Protein AF-A0A7Y0HGQ5-F1 (afdb_monomer)

Sequence (225 aa):
MRPLLIGLIGLVAAACQTTETRIGAGPVPKNATMERCISNYMQQNGFALALAVDGSSCGWVYCPDNACRTGASMQRAIMICEKNSSADCAVYAYRKEVVWKTDETGPVTKDAPWYASARSFKDLPIRVYDDNKTIQNRKPALLSYRRLLDENQNYYGVFAVGGADTWGYGVAKENGNKPQTKLQAAKNALASCEEKSKTNCRLWIDHRTVISNGVSLDELVSSLE

pLDDT: mean 75.22, std 18.81, range [31.33, 97.12]

Structure (mmCIF, N/CA/C/O backbone):
data_AF-A0A7Y0HGQ5-F1
#
_entry.id   AF-A0A7Y0HGQ5-F1
#
loop_
_atom_site.group_PDB
_atom_site.id
_atom_site.type_symbol
_atom_site.label_atom_id
_atom_site.label_alt_id
_atom_site.label_comp_id
_atom_site.label_asym_id
_atom_site.label_entity_id
_atom_site.label_seq_id
_atom_site.pdbx_PDB_ins_code
_atom_site.Cartn_x
_atom_site.Cartn_y
_atom_site.Cartn_z
_atom_site.occupancy
_atom_site.B_iso_or_equiv
_atom_site.auth_seq_id
_atom_site.auth_comp_id
_atom_site.auth_asym_id
_atom_site.auth_atom_id
_atom_site.pdbx_PDB_model_num
ATOM 1 N N . MET A 1 1 ? 11.984 -60.192 -51.341 1.00 43.22 1 MET A N 1
ATOM 2 C CA . MET A 1 1 ? 12.492 -58.837 -51.030 1.00 43.22 1 MET A CA 1
ATOM 3 C C . MET A 1 1 ? 11.290 -57.933 -50.750 1.00 43.22 1 MET A C 1
ATOM 5 O O . MET A 1 1 ? 10.388 -57.902 -51.572 1.00 43.22 1 MET A O 1
ATOM 9 N N . ARG A 1 2 ? 11.229 -57.309 -49.562 1.00 53.56 2 ARG A N 1
ATOM 10 C CA . ARG A 1 2 ? 10.287 -56.223 -49.177 1.00 53.56 2 ARG A CA 1
ATOM 11 C C . ARG A 1 2 ? 10.845 -54.874 -49.690 1.00 53.56 2 ARG A C 1
ATOM 13 O O . ARG A 1 2 ? 12.066 -54.811 -49.833 1.00 53.56 2 ARG A O 1
ATOM 20 N N . PRO A 1 3 ? 10.025 -53.840 -49.983 1.00 52.31 3 PRO A N 1
ATOM 21 C CA . PRO A 1 3 ? 9.492 -52.917 -48.949 1.00 52.31 3 PRO A CA 1
ATOM 22 C C . PRO A 1 3 ? 8.002 -52.542 -49.183 1.00 52.31 3 PRO A C 1
ATOM 24 O O . PRO A 1 3 ? 7.558 -52.455 -50.317 1.00 52.31 3 PRO A O 1
ATOM 27 N N . LEU A 1 4 ? 7.090 -52.515 -48.199 1.00 51.94 4 LEU A N 1
ATOM 28 C CA . LEU A 1 4 ? 6.892 -51.553 -47.095 1.00 51.94 4 LEU A CA 1
ATOM 29 C C . LEU A 1 4 ? 6.776 -50.086 -47.562 1.00 51.94 4 LEU A C 1
ATOM 31 O O . LEU A 1 4 ? 7.766 -49.366 -47.618 1.00 51.94 4 LEU A O 1
ATOM 35 N N . LEU A 1 5 ? 5.544 -49.656 -47.867 1.00 55.47 5 LEU A N 1
ATOM 36 C CA . LEU A 1 5 ? 5.166 -48.263 -48.128 1.00 55.47 5 LEU A CA 1
ATOM 37 C C . LEU A 1 5 ? 4.343 -47.754 -46.935 1.00 55.47 5 LEU A C 1
ATOM 39 O O . LEU A 1 5 ? 3.152 -48.020 -46.803 1.00 55.47 5 LEU A O 1
ATOM 43 N N . ILE A 1 6 ? 5.050 -47.083 -46.027 1.00 66.44 6 ILE A N 1
ATOM 44 C CA . ILE A 1 6 ? 4.525 -46.248 -44.944 1.00 66.44 6 ILE A CA 1
ATOM 45 C C . ILE A 1 6 ? 4.443 -44.829 -45.516 1.00 66.44 6 ILE A C 1
ATOM 47 O O . ILE A 1 6 ? 5.426 -44.362 -46.088 1.00 66.44 6 ILE A O 1
ATOM 51 N N . GLY A 1 7 ? 3.312 -44.134 -45.376 1.00 54.59 7 GLY A N 1
ATOM 52 C CA . GLY A 1 7 ? 3.147 -42.807 -45.977 1.00 54.59 7 GLY A CA 1
ATOM 53 C C . GLY A 1 7 ? 2.138 -41.904 -45.274 1.00 54.59 7 GLY A C 1
ATOM 54 O O . GLY A 1 7 ? 1.041 -41.719 -45.774 1.00 54.59 7 GLY A O 1
ATOM 55 N N . LEU A 1 8 ? 2.568 -41.349 -44.136 1.00 52.41 8 LEU A N 1
ATOM 56 C CA . LEU A 1 8 ? 2.153 -40.088 -43.502 1.00 52.41 8 LEU A CA 1
ATOM 57 C C . LEU A 1 8 ? 0.650 -39.806 -43.289 1.00 52.41 8 LEU A C 1
ATOM 59 O O . LEU A 1 8 ? -0.005 -39.115 -44.065 1.00 52.41 8 LEU A O 1
ATOM 63 N N . ILE A 1 9 ? 0.172 -40.160 -42.094 1.00 57.91 9 ILE A N 1
ATOM 64 C CA . ILE A 1 9 ? -0.882 -39.404 -41.408 1.00 57.91 9 ILE A CA 1
ATOM 65 C C . ILE A 1 9 ? -0.216 -38.146 -40.832 1.00 57.91 9 ILE A C 1
ATOM 67 O O . ILE A 1 9 ? 0.477 -38.205 -39.817 1.00 57.91 9 ILE A O 1
ATOM 71 N N . GLY A 1 10 ? -0.374 -37.014 -41.516 1.00 55.41 10 GLY A N 1
ATOM 72 C CA . GLY A 1 10 ? 0.055 -35.706 -41.026 1.00 55.41 10 GLY A CA 1
ATOM 73 C C . GLY A 1 10 ? -0.875 -35.219 -39.918 1.00 55.41 10 GLY A C 1
ATOM 74 O O . GLY A 1 10 ? -1.916 -34.629 -40.196 1.00 55.41 10 GLY A O 1
ATOM 75 N N . LEU A 1 11 ? -0.507 -35.471 -38.659 1.00 55.84 11 LEU A N 1
ATOM 76 C CA . LEU A 1 11 ? -1.128 -34.826 -37.503 1.00 55.84 11 LEU A CA 1
ATOM 77 C C . LEU A 1 11 ? -0.788 -33.329 -37.539 1.00 55.84 11 LEU A C 1
ATOM 79 O O . LEU A 1 11 ? 0.318 -32.920 -37.189 1.00 55.84 11 LEU A O 1
ATOM 83 N N . VAL A 1 12 ? -1.746 -32.500 -37.947 1.00 55.47 12 VAL A N 1
ATOM 84 C CA . VAL A 1 12 ? -1.664 -31.050 -37.757 1.00 55.47 12 VAL A CA 1
ATOM 85 C C . VAL A 1 12 ? -1.996 -30.770 -36.292 1.00 55.47 12 VAL A C 1
ATOM 87 O O . VAL A 1 12 ? -3.148 -30.552 -35.925 1.00 55.47 12 VAL A O 1
ATOM 90 N N . ALA A 1 13 ? -0.984 -30.827 -35.428 1.00 51.28 13 ALA A N 1
ATOM 91 C CA . ALA A 1 13 ? -1.081 -30.310 -34.070 1.00 51.28 13 ALA A CA 1
ATOM 92 C C . ALA A 1 13 ? -1.096 -28.774 -34.138 1.00 51.28 13 ALA A C 1
ATOM 94 O O . ALA A 1 13 ? -0.065 -28.118 -34.000 1.00 51.28 13 ALA A O 1
ATOM 95 N N . ALA A 1 14 ? -2.270 -28.191 -34.392 1.00 54.09 14 ALA A N 1
ATOM 96 C CA . ALA A 1 14 ? -2.500 -26.779 -34.125 1.00 54.09 14 ALA A CA 1
ATOM 97 C C . ALA A 1 14 ? -2.384 -26.582 -32.607 1.00 54.09 14 ALA A C 1
ATOM 99 O O . ALA A 1 14 ? -3.290 -26.918 -31.847 1.00 54.09 14 ALA A O 1
ATOM 100 N N . ALA A 1 15 ? -1.216 -26.125 -32.161 1.00 47.34 15 ALA A N 1
ATOM 101 C CA . ALA A 1 15 ? -0.944 -25.862 -30.761 1.00 47.34 15 ALA A CA 1
ATOM 102 C C . ALA A 1 15 ? -1.935 -24.812 -30.237 1.00 47.34 15 ALA A C 1
ATOM 104 O O . ALA A 1 15 ? -1.885 -23.645 -30.628 1.00 47.34 15 ALA A O 1
ATOM 105 N N . CYS A 1 16 ? -2.820 -25.225 -29.329 1.00 50.25 16 CYS A N 1
ATOM 106 C CA . CYS A 1 16 ? -3.516 -24.324 -28.418 1.00 50.25 16 CYS A CA 1
ATOM 107 C C . CYS A 1 16 ? -2.460 -23.593 -27.576 1.00 50.25 16 CYS A C 1
ATOM 109 O O . CYS A 1 16 ? -2.079 -24.063 -26.507 1.00 50.25 16 CYS A O 1
ATOM 111 N N . GLN A 1 17 ? -1.956 -22.453 -28.052 1.00 47.19 17 GLN A N 1
ATOM 112 C CA . GLN A 1 17 ? -1.233 -21.525 -27.190 1.00 47.19 17 GLN A CA 1
ATOM 113 C C . GLN A 1 17 ? -2.273 -20.817 -26.323 1.00 47.19 17 GLN A C 1
ATOM 115 O O . GLN A 1 17 ? -2.910 -19.849 -26.737 1.00 47.19 17 GLN A O 1
ATOM 120 N N . THR A 1 18 ? -2.512 -21.363 -25.134 1.00 52.94 18 THR A N 1
ATOM 121 C CA . THR A 1 18 ? -3.322 -20.707 -24.109 1.00 52.94 18 THR A CA 1
ATOM 122 C C . THR A 1 18 ? -2.653 -19.388 -23.723 1.00 52.94 18 THR A C 1
ATOM 124 O O . THR A 1 18 ? -1.432 -19.288 -23.676 1.00 52.94 18 THR A O 1
ATOM 127 N N . THR A 1 19 ? -3.439 -18.347 -23.447 1.00 52.72 19 THR A N 1
ATOM 128 C CA . THR A 1 19 ? -2.958 -16.982 -23.139 1.00 52.72 19 THR A CA 1
ATOM 129 C C . THR A 1 19 ? -1.993 -16.929 -21.938 1.00 52.72 19 THR A C 1
ATOM 131 O O . THR A 1 19 ? -1.255 -15.961 -21.775 1.00 52.72 19 THR A O 1
ATOM 134 N N . GLU A 1 20 ? -1.939 -17.997 -21.135 1.00 53.28 20 GLU A N 1
ATOM 135 C CA . GLU A 1 20 ? -0.957 -18.225 -20.066 1.00 53.28 20 GLU A CA 1
ATOM 136 C C . GLU A 1 20 ? 0.505 -18.268 -20.555 1.00 53.28 20 GLU A C 1
ATOM 138 O O . GLU A 1 20 ? 1.435 -18.079 -19.764 1.00 53.28 20 GLU A O 1
ATOM 143 N N . THR A 1 21 ? 0.740 -18.480 -21.855 1.00 55.31 21 THR A N 1
ATOM 144 C CA . THR A 1 21 ? 2.086 -18.482 -22.452 1.00 55.31 21 THR A CA 1
ATOM 145 C C . THR A 1 21 ? 2.666 -17.085 -22.655 1.00 55.31 21 THR A C 1
ATOM 147 O O . THR A 1 21 ? 3.872 -16.965 -22.841 1.00 55.31 21 THR A O 1
ATOM 150 N N . ARG A 1 22 ? 1.846 -16.026 -22.583 1.00 70.75 22 ARG A N 1
ATOM 151 C CA . ARG A 1 22 ? 2.269 -14.632 -22.819 1.00 70.75 22 ARG A CA 1
ATOM 152 C C . ARG A 1 22 ? 2.351 -13.791 -21.551 1.00 70.75 22 ARG A C 1
ATOM 154 O O . ARG A 1 22 ? 2.257 -12.565 -21.589 1.00 70.75 22 ARG A O 1
ATOM 161 N N . ILE A 1 23 ? 2.520 -14.453 -20.418 1.00 80.25 23 ILE A N 1
ATOM 162 C CA . ILE A 1 23 ? 2.952 -13.805 -19.188 1.00 80.25 23 ILE A CA 1
ATOM 163 C C . ILE A 1 23 ? 4.422 -13.407 -19.356 1.00 80.25 23 ILE A C 1
ATOM 165 O O . ILE A 1 23 ? 5.236 -14.245 -19.744 1.00 80.25 23 ILE A O 1
ATOM 169 N N . GLY A 1 24 ? 4.740 -12.135 -19.097 1.00 73.06 24 GLY A N 1
ATOM 170 C CA . GLY A 1 24 ? 6.094 -11.601 -19.254 1.00 73.06 24 GLY A CA 1
ATOM 171 C C . GLY A 1 24 ? 7.106 -12.339 -18.397 1.00 73.06 24 GLY A C 1
ATOM 172 O O . GLY A 1 24 ? 6.731 -13.022 -17.444 1.00 73.06 24 GLY A O 1
ATOM 173 N N . ALA A 1 25 ? 8.385 -12.196 -18.730 1.00 70.25 25 ALA A N 1
ATOM 174 C CA . ALA A 1 25 ? 9.472 -12.710 -17.915 1.00 70.25 25 ALA A CA 1
ATOM 175 C C . ALA A 1 25 ? 10.433 -11.583 -17.524 1.00 70.25 25 ALA A C 1
ATOM 177 O O . ALA A 1 25 ? 10.673 -10.661 -18.305 1.00 70.25 25 ALA A O 1
ATOM 178 N N . GLY A 1 26 ? 10.973 -11.668 -16.310 1.00 62.72 26 GLY A N 1
ATOM 179 C CA . GLY A 1 26 ? 11.994 -10.750 -15.815 1.00 62.72 26 GLY A CA 1
ATOM 180 C C . GLY A 1 26 ? 11.489 -9.355 -15.410 1.00 62.72 26 GLY A C 1
ATOM 181 O O . GLY A 1 26 ? 10.294 -9.060 -15.457 1.00 62.72 26 GLY A O 1
ATOM 182 N N . PRO A 1 27 ? 12.400 -8.490 -14.931 1.00 62.69 27 PRO A N 1
ATOM 183 C CA . PRO A 1 27 ? 12.062 -7.151 -14.459 1.00 62.69 27 PRO A CA 1
ATOM 184 C C . PRO A 1 27 ? 11.590 -6.241 -15.600 1.00 62.69 27 PRO A C 1
ATOM 186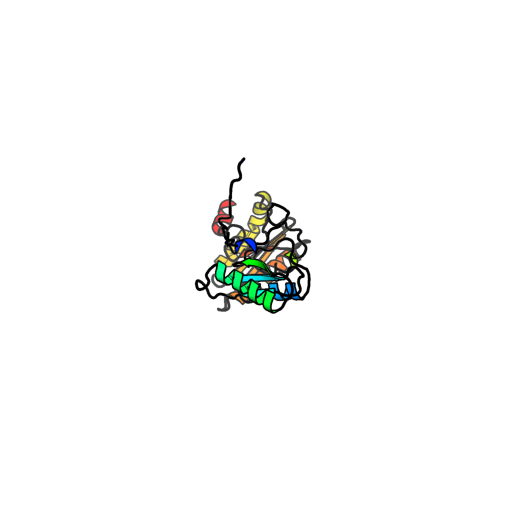 O O . PRO A 1 27 ? 12.099 -6.304 -16.716 1.00 62.69 27 PRO A O 1
ATOM 189 N N . VAL A 1 28 ? 10.657 -5.335 -15.296 1.00 69.00 28 VAL A N 1
ATOM 190 C CA . VAL A 1 28 ? 10.191 -4.322 -16.253 1.00 69.00 28 VAL A CA 1
ATOM 191 C C . VAL A 1 28 ? 11.347 -3.393 -16.650 1.00 69.00 28 VAL A C 1
ATOM 193 O O . VAL A 1 28 ? 12.027 -2.873 -15.755 1.00 69.00 28 VAL A O 1
ATOM 196 N N . PRO A 1 29 ? 11.551 -3.117 -17.954 1.00 73.12 29 PRO A N 1
ATOM 197 C CA . PRO A 1 29 ? 12.530 -2.137 -18.406 1.00 73.12 29 PRO A CA 1
ATOM 198 C C . PRO A 1 29 ? 12.330 -0.771 -17.740 1.00 73.12 29 PRO A C 1
ATOM 200 O O . PRO A 1 29 ? 11.232 -0.213 -17.714 1.00 73.12 29 PRO A O 1
ATOM 203 N N . LYS A 1 30 ? 13.410 -0.202 -17.203 1.00 71.81 30 LYS A N 1
ATOM 204 C CA . LYS A 1 30 ? 13.386 1.106 -16.543 1.00 71.81 30 LYS A CA 1
ATOM 205 C C . LYS A 1 30 ? 13.575 2.232 -17.545 1.00 71.81 30 LYS A C 1
ATOM 207 O O . LYS A 1 30 ? 14.698 2.649 -17.811 1.00 71.81 30 LYS A O 1
ATOM 212 N N . ASN A 1 31 ? 12.476 2.736 -18.086 1.00 80.38 31 ASN A N 1
ATOM 213 C CA . ASN A 1 31 ? 12.494 3.929 -18.921 1.00 80.38 31 ASN A CA 1
ATOM 214 C C . ASN A 1 31 ? 11.216 4.760 -18.735 1.00 80.38 31 ASN A C 1
ATOM 216 O O . ASN A 1 31 ? 10.201 4.273 -18.234 1.00 80.38 31 ASN A O 1
ATOM 220 N N . ALA A 1 32 ? 11.270 6.022 -19.168 1.00 76.62 32 ALA A N 1
ATOM 221 C CA . ALA A 1 32 ? 10.173 6.975 -19.005 1.00 76.62 32 ALA A CA 1
ATOM 222 C C . ALA A 1 32 ? 8.861 6.505 -19.664 1.00 76.62 32 ALA A C 1
ATOM 224 O O . ALA A 1 32 ? 7.770 6.817 -19.179 1.00 76.62 32 ALA A O 1
ATOM 225 N N . THR A 1 33 ? 8.947 5.732 -20.752 1.00 82.94 33 THR A N 1
ATOM 226 C CA . THR A 1 33 ? 7.773 5.153 -21.414 1.00 82.94 33 THR A CA 1
ATOM 227 C C . THR A 1 33 ? 7.080 4.156 -20.492 1.00 82.94 33 THR A C 1
ATOM 229 O O . THR A 1 33 ? 5.880 4.297 -20.253 1.00 82.94 33 THR A O 1
ATOM 232 N N . MET A 1 34 ? 7.825 3.207 -19.918 1.00 83.56 34 MET A N 1
ATOM 233 C CA . MET A 1 34 ? 7.283 2.189 -19.013 1.00 83.56 34 MET A CA 1
ATOM 234 C C . MET A 1 34 ? 6.712 2.802 -17.733 1.00 83.56 34 MET A C 1
ATOM 236 O O . MET A 1 34 ? 5.619 2.429 -17.307 1.00 83.56 34 MET A O 1
ATOM 240 N N . GLU A 1 35 ? 7.387 3.795 -17.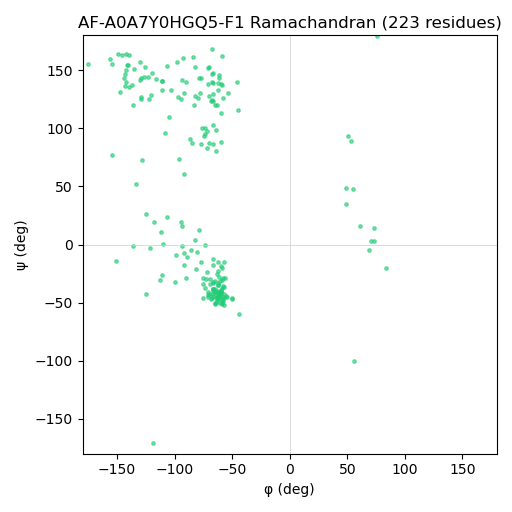153 1.00 78.19 35 GLU A N 1
ATOM 241 C CA . GLU A 1 35 ? 6.900 4.485 -15.952 1.00 78.19 35 GLU A CA 1
ATOM 242 C C . GLU A 1 35 ? 5.573 5.205 -16.202 1.00 78.19 35 GLU A C 1
ATOM 244 O O . GLU A 1 35 ? 4.619 5.053 -15.434 1.00 78.19 35 GLU A O 1
ATOM 249 N N . ARG A 1 36 ? 5.469 5.933 -17.320 1.00 81.81 36 ARG A N 1
ATOM 250 C CA . ARG A 1 36 ? 4.223 6.592 -17.727 1.00 81.81 36 ARG A CA 1
ATOM 251 C C . ARG A 1 36 ? 3.102 5.580 -17.963 1.00 81.81 36 ARG A C 1
ATOM 253 O O . ARG A 1 36 ? 1.964 5.823 -17.571 1.00 81.81 36 ARG A O 1
ATOM 260 N N . CYS A 1 37 ? 3.414 4.445 -18.578 1.00 84.19 37 CYS A N 1
ATOM 261 C CA . CYS A 1 37 ? 2.459 3.373 -18.839 1.00 84.19 37 CYS A CA 1
ATOM 262 C C . CYS A 1 37 ? 1.895 2.751 -17.564 1.00 84.19 37 CYS A C 1
ATOM 264 O O . CYS A 1 37 ? 0.677 2.635 -17.424 1.00 84.19 37 CYS A O 1
ATOM 266 N N . ILE A 1 38 ? 2.772 2.399 -16.623 1.00 81.56 38 ILE A N 1
ATOM 267 C CA . ILE A 1 38 ? 2.381 1.860 -15.317 1.00 81.56 38 ILE A CA 1
ATOM 268 C C . ILE A 1 38 ? 1.554 2.896 -14.555 1.00 81.56 38 ILE A C 1
ATOM 270 O O . ILE A 1 38 ? 0.495 2.563 -14.027 1.00 81.56 38 ILE A O 1
ATOM 274 N N . SER A 1 39 ? 1.984 4.159 -14.551 1.00 77.56 39 SER A N 1
ATOM 275 C CA . SER A 1 39 ? 1.250 5.248 -13.901 1.00 77.56 39 SER A CA 1
ATOM 276 C C . SER A 1 39 ? -0.169 5.391 -14.462 1.00 77.56 39 SER A C 1
ATOM 278 O O . SER A 1 39 ? -1.135 5.372 -13.700 1.00 77.56 39 SER A O 1
ATOM 280 N N . ASN A 1 40 ? -0.322 5.425 -15.790 1.00 82.00 40 ASN A N 1
ATOM 281 C CA . ASN A 1 40 ? -1.630 5.521 -16.444 1.00 82.00 40 ASN A CA 1
ATOM 282 C C . ASN A 1 40 ? -2.526 4.316 -16.138 1.00 82.00 40 ASN A C 1
ATOM 284 O O . ASN A 1 40 ? -3.697 4.496 -15.806 1.00 82.00 40 ASN A O 1
ATOM 288 N N . TYR A 1 41 ? -1.974 3.102 -16.204 1.00 84.00 41 TYR A N 1
ATOM 289 C CA . TYR A 1 41 ? -2.678 1.876 -15.829 1.00 84.00 41 TYR A CA 1
ATOM 290 C C . TYR A 1 41 ? -3.218 1.951 -14.393 1.00 84.00 41 TYR A C 1
ATOM 292 O O . TYR A 1 41 ? -4.381 1.626 -14.155 1.00 84.00 41 TYR A O 1
ATOM 300 N N . MET A 1 42 ? -2.418 2.438 -13.441 1.00 77.62 42 MET A N 1
ATOM 301 C CA . MET A 1 42 ? -2.828 2.550 -12.038 1.00 77.62 42 MET A CA 1
ATOM 302 C C . MET A 1 42 ? -3.872 3.652 -11.821 1.00 77.62 42 MET A C 1
ATOM 304 O O . MET A 1 42 ? -4.877 3.422 -11.147 1.00 77.62 42 MET A O 1
ATOM 308 N N . GLN A 1 43 ? -3.664 4.834 -12.409 1.00 77.88 43 GLN A N 1
ATOM 309 C CA . GLN A 1 43 ? -4.562 5.985 -12.258 1.00 77.88 43 GLN A CA 1
ATOM 310 C C . GLN A 1 43 ? -5.941 5.732 -12.867 1.00 77.88 43 GLN A C 1
ATOM 312 O O . GLN A 1 43 ? -6.952 6.140 -12.301 1.00 77.88 43 GLN A O 1
ATOM 317 N N . GLN A 1 44 ? -5.990 5.038 -14.004 1.00 80.25 44 GLN A N 1
ATOM 318 C CA . GLN A 1 44 ? -7.229 4.800 -14.743 1.00 80.25 44 GLN A CA 1
ATOM 319 C C . GLN A 1 44 ? -7.901 3.479 -14.368 1.00 80.25 44 GLN A C 1
ATOM 321 O O . GLN A 1 44 ? -8.786 3.026 -15.083 1.00 80.25 44 GLN A O 1
ATOM 326 N N . ASN A 1 45 ? -7.513 2.860 -13.245 1.00 76.19 45 ASN A N 1
ATOM 327 C CA . ASN A 1 45 ? -8.095 1.602 -12.775 1.00 76.19 45 ASN A CA 1
ATOM 328 C C . ASN A 1 45 ? -8.027 0.491 -13.848 1.00 76.19 45 ASN A C 1
ATOM 330 O O . ASN A 1 45 ? -9.015 -0.177 -14.155 1.00 76.19 45 ASN A O 1
ATOM 334 N N . GLY A 1 46 ? -6.852 0.335 -14.458 1.00 80.50 46 GLY A N 1
ATOM 335 C CA . GLY A 1 46 ? -6.604 -0.637 -15.510 1.00 80.50 46 GLY A CA 1
ATOM 336 C C . GLY A 1 46 ? -6.803 -2.081 -15.044 1.00 80.50 46 GLY A C 1
ATOM 337 O O . GLY A 1 46 ? -6.524 -2.453 -13.905 1.00 80.50 46 GLY A O 1
ATOM 338 N N . PHE A 1 47 ? -7.294 -2.907 -15.962 1.00 85.81 47 PHE A N 1
ATOM 339 C CA . PHE A 1 47 ? -7.623 -4.311 -15.744 1.00 85.81 47 PHE A CA 1
ATOM 340 C C . PHE A 1 47 ? -6.537 -5.263 -16.255 1.00 85.81 47 PHE A C 1
ATOM 342 O O . PHE A 1 47 ? -6.340 -6.324 -15.676 1.00 85.81 47 PHE A O 1
ATOM 349 N N . ALA A 1 48 ? -5.826 -4.908 -17.323 1.00 89.62 48 ALA A N 1
ATOM 350 C CA . ALA A 1 48 ? -4.666 -5.652 -17.811 1.00 89.62 48 ALA A CA 1
ATOM 351 C C . ALA A 1 48 ? -3.620 -4.681 -18.366 1.00 89.62 48 ALA A C 1
ATOM 353 O O . ALA A 1 48 ? -3.992 -3.680 -18.981 1.00 89.62 48 ALA A O 1
ATOM 354 N N . LEU A 1 49 ? -2.342 -4.994 -18.161 1.00 91.75 49 LEU A N 1
ATOM 355 C CA . LEU A 1 49 ? -1.181 -4.248 -18.640 1.00 91.75 49 LEU A CA 1
ATOM 356 C C . LEU A 1 49 ? -0.225 -5.208 -19.348 1.00 91.75 49 LEU A C 1
ATOM 358 O O . LEU A 1 49 ? 0.233 -6.186 -18.752 1.00 91.75 49 LEU A O 1
ATOM 362 N N . ALA A 1 50 ? 0.107 -4.883 -20.590 1.00 93.56 50 ALA A N 1
ATOM 363 C CA . ALA A 1 50 ? 1.149 -5.527 -21.363 1.00 93.56 50 ALA A CA 1
ATOM 364 C C . ALA A 1 50 ? 2.263 -4.532 -21.686 1.00 93.56 50 ALA A C 1
ATOM 366 O O . ALA A 1 50 ? 1.995 -3.358 -21.953 1.00 93.56 50 ALA A O 1
ATOM 367 N N . LEU A 1 51 ? 3.500 -5.010 -21.663 1.00 92.38 51 LEU A N 1
ATOM 368 C CA . LEU A 1 51 ? 4.702 -4.227 -21.933 1.00 92.38 51 LEU A CA 1
ATOM 369 C C . LEU A 1 51 ? 5.511 -4.924 -23.024 1.00 92.38 51 LEU A C 1
ATOM 371 O O . LEU A 1 51 ? 5.547 -6.157 -23.068 1.00 92.38 51 LEU A O 1
ATOM 375 N N . ALA A 1 52 ? 6.146 -4.135 -23.886 1.00 92.88 52 ALA A N 1
ATOM 376 C CA . ALA A 1 52 ? 7.094 -4.646 -24.864 1.00 92.88 52 ALA A CA 1
ATOM 377 C C . ALA A 1 52 ? 8.369 -5.089 -24.138 1.00 92.88 52 ALA A C 1
ATOM 379 O O . ALA A 1 52 ? 8.836 -4.394 -23.230 1.00 92.88 52 ALA A O 1
ATOM 380 N N . VAL A 1 53 ? 8.940 -6.227 -24.532 1.00 86.06 53 VAL A N 1
ATOM 381 C CA . VAL A 1 53 ? 10.133 -6.800 -23.875 1.00 86.06 53 VAL A CA 1
ATOM 382 C C . VAL A 1 53 ? 11.358 -5.881 -23.938 1.00 86.06 53 VAL A C 1
ATOM 384 O O . VAL A 1 53 ? 12.196 -5.897 -23.042 1.00 86.06 53 VAL A O 1
ATOM 387 N N . ASP A 1 54 ? 11.437 -5.036 -24.964 1.00 85.56 54 ASP A N 1
ATOM 388 C CA . ASP A 1 54 ? 12.483 -4.025 -25.149 1.00 85.56 54 ASP A CA 1
ATOM 389 C C . ASP A 1 54 ? 12.184 -2.695 -24.425 1.00 85.56 54 ASP A C 1
ATOM 391 O O . ASP A 1 54 ? 13.000 -1.773 -24.423 1.00 85.56 54 ASP A O 1
ATOM 395 N N . GLY A 1 55 ? 11.005 -2.569 -23.807 1.00 86.44 55 GLY A N 1
ATOM 396 C CA . GLY A 1 55 ? 10.549 -1.360 -23.130 1.00 86.44 55 GLY A CA 1
ATOM 397 C C . GLY A 1 55 ? 10.143 -0.217 -24.064 1.00 86.44 55 GLY A C 1
ATOM 398 O O . GLY A 1 55 ? 10.010 0.914 -23.593 1.00 86.44 55 GLY A O 1
ATOM 399 N N . SER A 1 56 ? 9.944 -0.467 -25.359 1.00 91.44 56 SER A N 1
ATOM 400 C CA . SER A 1 56 ? 9.581 0.562 -26.347 1.00 91.44 56 SER A CA 1
ATOM 401 C C . SER A 1 56 ? 8.121 1.015 -26.260 1.00 91.44 56 SER A C 1
ATOM 403 O O . SER A 1 56 ? 7.807 2.162 -26.578 1.00 91.44 56 SER A O 1
ATOM 405 N N . SER A 1 57 ? 7.223 0.135 -25.811 1.00 94.62 57 SER A N 1
ATOM 406 C CA . SER A 1 57 ? 5.773 0.342 -25.841 1.00 94.62 57 SER A CA 1
ATOM 407 C C . SER A 1 57 ? 5.064 -0.358 -24.685 1.00 94.62 57 SER A C 1
ATOM 409 O O . SER A 1 57 ? 5.598 -1.255 -24.032 1.00 94.62 57 SER A O 1
ATOM 411 N N . CYS A 1 58 ? 3.820 0.043 -24.456 1.00 94.19 58 CYS A N 1
ATOM 412 C CA . CYS A 1 58 ? 2.897 -0.635 -23.569 1.00 94.19 58 CYS A CA 1
ATOM 413 C C . CYS A 1 58 ? 1.482 -0.604 -24.140 1.00 94.19 58 CYS A C 1
ATOM 415 O O . CYS A 1 58 ? 1.128 0.227 -24.980 1.00 94.19 58 CYS A O 1
ATOM 417 N N . GLY A 1 59 ? 0.636 -1.463 -23.597 1.00 93.81 59 GLY A N 1
ATOM 418 C CA . GLY A 1 59 ? -0.794 -1.440 -23.824 1.00 93.81 59 GLY A CA 1
ATOM 419 C C . GLY A 1 59 ? -1.515 -1.796 -22.544 1.00 93.81 59 GLY A C 1
ATOM 420 O O . GLY A 1 59 ? -1.090 -2.674 -21.800 1.00 93.81 59 GLY A O 1
ATOM 421 N N . TRP A 1 60 ? -2.613 -1.111 -22.265 1.00 93.06 60 TRP A N 1
ATOM 422 C CA . TRP A 1 60 ? -3.433 -1.429 -21.110 1.00 93.06 60 TRP A CA 1
ATOM 423 C C . TRP A 1 60 ? -4.907 -1.299 -21.457 1.00 93.06 60 TRP A C 1
ATOM 425 O O . TRP A 1 60 ? -5.293 -0.602 -22.398 1.00 93.06 60 TRP A O 1
ATOM 435 N N . VAL A 1 61 ? -5.733 -2.030 -20.721 1.00 90.88 61 VAL A N 1
ATOM 436 C CA . VAL A 1 61 ? -7.177 -2.072 -20.939 1.00 90.88 61 VAL A CA 1
ATOM 437 C C . VAL A 1 61 ? -7.863 -1.654 -19.659 1.00 90.88 61 VAL A C 1
ATOM 439 O O . VAL A 1 61 ? -7.627 -2.250 -18.611 1.00 90.88 61 VAL A O 1
ATOM 442 N N . TYR A 1 62 ? -8.722 -0.646 -19.749 1.00 87.31 62 TYR A N 1
ATOM 443 C CA . TYR A 1 62 ? -9.674 -0.325 -18.697 1.00 87.31 62 TYR A CA 1
ATOM 444 C C . TYR A 1 62 ? -10.840 -1.310 -18.726 1.00 87.31 62 TYR A C 1
ATOM 446 O O . TYR A 1 62 ? -11.308 -1.681 -19.805 1.00 87.31 62 TYR A O 1
ATOM 454 N N . CYS A 1 63 ? -11.344 -1.681 -17.552 1.00 77.31 63 CYS A N 1
ATOM 455 C CA . CYS A 1 63 ? -12.633 -2.337 -17.465 1.00 77.31 63 CYS A CA 1
ATOM 456 C C . CYS A 1 63 ? -13.476 -1.762 -16.328 1.00 77.31 63 CYS A C 1
ATOM 458 O O . CYS A 1 63 ? -13.051 -1.865 -15.176 1.00 77.31 63 CYS A O 1
ATOM 460 N N . PRO A 1 64 ? -14.664 -1.208 -16.613 1.00 68.31 64 PRO A N 1
ATOM 461 C CA . PRO A 1 64 ? -15.659 -0.992 -15.576 1.00 68.31 64 PRO A CA 1
ATOM 462 C C . PRO A 1 64 ? -16.169 -2.359 -15.085 1.00 68.31 64 PRO A C 1
ATOM 464 O O . PRO A 1 64 ? -16.296 -3.301 -15.873 1.00 68.31 64 PRO A O 1
ATOM 467 N N . ASP A 1 65 ? -16.377 -2.480 -13.774 1.00 58.22 65 ASP A N 1
ATOM 468 C CA . ASP A 1 65 ? -16.508 -3.751 -13.052 1.00 58.22 65 ASP A CA 1
ATOM 469 C C . ASP A 1 65 ? -17.433 -4.791 -13.726 1.00 58.22 65 ASP A C 1
ATOM 471 O O . ASP A 1 65 ? -18.506 -4.484 -14.241 1.00 58.22 65 ASP A O 1
ATOM 475 N N . ASN A 1 66 ? -16.998 -6.058 -13.688 1.00 57.25 66 ASN A N 1
ATOM 476 C CA . ASN A 1 66 ? -17.685 -7.276 -14.157 1.00 57.25 66 ASN A CA 1
ATOM 477 C C . ASN A 1 66 ? -17.884 -7.458 -15.676 1.00 57.25 66 ASN A C 1
ATOM 479 O O . ASN A 1 66 ? -18.306 -8.536 -16.094 1.00 57.25 66 ASN A O 1
ATOM 483 N N . ALA A 1 67 ? -17.530 -6.484 -1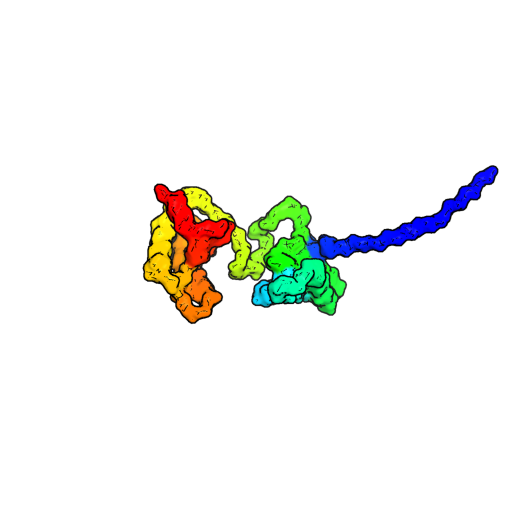6.521 1.00 61.16 67 ALA A N 1
ATOM 484 C CA . ALA A 1 67 ? -17.721 -6.602 -17.974 1.00 61.16 67 ALA A CA 1
ATOM 485 C C . ALA A 1 67 ? -16.622 -7.411 -18.699 1.00 61.16 67 ALA A C 1
ATOM 487 O O . ALA A 1 67 ? -16.837 -7.911 -19.806 1.00 61.16 67 ALA A O 1
ATOM 488 N N . CYS A 1 68 ? -15.435 -7.555 -18.101 1.00 69.38 68 CYS A N 1
ATOM 489 C CA . CYS A 1 68 ? -14.278 -8.128 -18.788 1.00 69.38 68 CYS A CA 1
ATOM 490 C C . CYS A 1 68 ? -14.049 -9.608 -18.506 1.00 69.38 68 CYS A C 1
ATOM 492 O O . CYS A 1 68 ? -13.856 -10.030 -17.365 1.00 69.38 68 CYS A O 1
ATOM 494 N N . ARG A 1 69 ? -13.942 -10.385 -19.588 1.00 73.38 69 ARG A N 1
ATOM 495 C CA . ARG A 1 69 ? -13.459 -11.769 -19.550 1.00 73.38 69 ARG A CA 1
ATOM 496 C C . ARG A 1 69 ? -11.933 -11.784 -19.429 1.00 73.38 69 ARG A C 1
ATOM 498 O O . ARG A 1 69 ? -11.249 -11.131 -20.215 1.00 73.38 69 ARG A O 1
ATOM 505 N N . THR A 1 70 ? -11.412 -12.562 -18.479 1.00 67.56 70 THR A N 1
ATOM 506 C CA . THR A 1 70 ? -9.988 -12.650 -18.101 1.00 67.56 70 THR A CA 1
ATOM 507 C C . THR A 1 70 ? -9.032 -12.714 -19.294 1.00 67.56 70 THR A C 1
ATOM 509 O O . THR A 1 70 ? -8.225 -11.802 -19.469 1.00 67.56 70 THR A O 1
ATOM 512 N N . GLY A 1 71 ? -9.162 -13.727 -20.157 1.00 75.56 71 GLY A N 1
ATOM 513 C CA . GLY A 1 71 ? -8.252 -13.906 -21.296 1.00 75.56 71 GLY A CA 1
ATOM 514 C C . GLY A 1 71 ? -8.395 -12.836 -22.384 1.00 75.56 71 GLY A C 1
ATOM 515 O O . GLY A 1 71 ? -7.404 -12.415 -22.976 1.00 75.56 71 GLY A O 1
ATOM 516 N N . ALA A 1 72 ? -9.611 -12.328 -22.611 1.00 81.38 72 ALA A N 1
ATOM 517 C CA . ALA A 1 72 ? -9.867 -11.335 -23.654 1.00 81.38 72 ALA A CA 1
ATOM 518 C C . ALA A 1 72 ? -9.186 -9.991 -23.353 1.00 81.38 72 ALA A C 1
ATOM 520 O O . ALA A 1 72 ? -8.650 -9.350 -24.258 1.00 81.38 72 ALA A O 1
ATOM 521 N N . SER A 1 73 ? -9.167 -9.569 -22.087 1.00 86.25 73 SER A N 1
ATOM 522 C CA . SER A 1 73 ? -8.530 -8.306 -21.702 1.00 86.25 73 SER A CA 1
ATOM 523 C C . SER A 1 73 ? -7.008 -8.374 -21.723 1.00 86.25 73 SER A C 1
ATOM 525 O O . SER A 1 73 ? -6.377 -7.408 -22.145 1.00 86.25 73 SER A O 1
ATOM 527 N N . MET A 1 74 ? -6.423 -9.505 -21.320 1.00 86.12 74 MET A N 1
ATOM 528 C CA . MET A 1 74 ? -4.982 -9.748 -21.441 1.00 86.12 74 MET A CA 1
ATOM 529 C C . MET A 1 74 ? -4.537 -9.696 -22.906 1.00 86.12 74 MET A C 1
ATOM 531 O O . MET A 1 74 ? -3.643 -8.925 -23.252 1.00 86.12 74 MET A O 1
ATOM 535 N N . GLN A 1 75 ? -5.230 -10.430 -23.784 1.00 87.31 75 GLN A N 1
ATOM 536 C CA . GLN A 1 75 ? -4.943 -10.420 -25.219 1.00 87.31 75 GLN A CA 1
ATOM 537 C C . GLN A 1 75 ? -5.101 -9.020 -25.819 1.00 87.31 75 GLN A C 1
ATOM 539 O O . GLN A 1 75 ? -4.303 -8.594 -26.650 1.00 87.31 75 GLN A O 1
ATOM 544 N N . ARG A 1 76 ? -6.114 -8.265 -25.385 1.00 89.25 76 ARG A N 1
ATOM 545 C CA . ARG A 1 76 ? -6.322 -6.894 -25.853 1.00 89.25 76 ARG A CA 1
ATOM 546 C C . ARG A 1 76 ? -5.218 -5.942 -25.396 1.00 89.25 76 ARG A C 1
ATOM 548 O O . ARG A 1 76 ? -4.812 -5.102 -26.192 1.00 89.25 76 ARG A O 1
ATOM 555 N N . ALA A 1 77 ? -4.712 -6.078 -24.172 1.00 92.12 77 ALA A N 1
ATOM 556 C CA . ALA A 1 77 ? -3.566 -5.295 -23.711 1.00 92.12 77 ALA A CA 1
ATOM 557 C C . ALA A 1 77 ? -2.318 -5.579 -24.565 1.00 92.12 77 ALA A C 1
ATOM 559 O O . ALA A 1 77 ? -1.658 -4.635 -24.997 1.00 92.12 77 ALA A O 1
ATOM 560 N N . ILE A 1 78 ? -2.057 -6.854 -24.883 1.00 93.25 78 ILE A N 1
ATOM 561 C CA . ILE A 1 78 ? -0.970 -7.276 -25.784 1.00 93.25 78 ILE A CA 1
ATOM 562 C C . ILE A 1 78 ? -1.131 -6.638 -27.167 1.00 93.25 78 ILE A C 1
ATOM 564 O O . ILE A 1 78 ? -0.215 -5.967 -27.624 1.00 93.25 78 ILE A O 1
ATOM 568 N N . MET A 1 79 ? -2.308 -6.748 -27.792 1.00 92.62 79 MET A N 1
ATOM 569 C CA . MET A 1 79 ? -2.546 -6.162 -29.120 1.00 92.62 79 MET A CA 1
ATOM 570 C C . MET A 1 79 ? -2.336 -4.642 -29.145 1.00 92.62 79 MET A C 1
ATOM 572 O O . MET A 1 79 ? -1.841 -4.099 -30.129 1.00 92.62 79 MET A O 1
ATOM 576 N N . ILE A 1 80 ? -2.713 -3.930 -28.076 1.00 93.94 80 ILE A N 1
ATOM 577 C CA . ILE A 1 80 ? -2.475 -2.481 -27.968 1.00 93.94 80 ILE A CA 1
ATOM 578 C C . ILE A 1 80 ? -0.974 -2.186 -27.882 1.00 93.94 80 ILE A C 1
ATOM 580 O O . ILE A 1 80 ? -0.507 -1.225 -28.491 1.00 93.94 80 ILE A O 1
ATOM 584 N N . CYS A 1 81 ? -0.235 -3.002 -27.136 1.00 94.56 81 CYS A N 1
ATOM 585 C CA . CYS A 1 81 ? 1.208 -2.873 -27.005 1.00 94.56 81 CYS A CA 1
ATOM 586 C C . CYS A 1 81 ? 1.922 -3.120 -28.346 1.00 94.56 81 CYS A C 1
ATOM 588 O O . CYS A 1 81 ? 2.680 -2.254 -28.793 1.00 94.56 81 CYS A O 1
ATOM 590 N N . GLU A 1 82 ? 1.608 -4.238 -29.013 1.00 94.19 82 GLU A N 1
ATOM 591 C CA . GLU A 1 82 ? 2.190 -4.659 -30.299 1.00 94.19 82 GLU A CA 1
ATOM 592 C C . GLU A 1 82 ? 1.830 -3.687 -31.429 1.00 94.19 82 GLU A C 1
ATOM 594 O O . GLU A 1 82 ? 2.631 -3.447 -32.321 1.00 94.19 82 GLU A O 1
ATOM 599 N N . LYS A 1 83 ? 0.661 -3.035 -31.383 1.00 94.06 83 LYS A N 1
ATOM 600 C CA . LYS A 1 83 ? 0.296 -2.015 -32.383 1.00 94.06 83 LYS A CA 1
ATOM 601 C C . LYS A 1 83 ? 1.301 -0.855 -32.450 1.00 94.06 83 LYS A C 1
ATOM 603 O O . LYS A 1 83 ? 1.428 -0.225 -33.496 1.00 94.06 83 LYS A O 1
ATOM 608 N N . ASN A 1 84 ? 1.975 -0.557 -31.341 1.00 88.31 84 ASN A N 1
ATOM 609 C CA . ASN A 1 84 ? 2.898 0.572 -31.222 1.00 88.31 84 ASN A CA 1
ATOM 610 C C . ASN A 1 84 ? 4.365 0.128 -31.068 1.00 88.31 84 ASN A C 1
ATOM 612 O O . ASN A 1 84 ? 5.209 0.954 -30.730 1.00 88.31 84 ASN A O 1
ATOM 616 N N . SER A 1 85 ? 4.673 -1.156 -31.279 1.00 87.81 85 SER A N 1
ATOM 617 C CA . SER A 1 85 ? 6.028 -1.703 -31.166 1.00 87.81 85 SER A CA 1
ATOM 618 C C . SER A 1 85 ? 6.303 -2.742 -32.243 1.00 87.81 85 SER A C 1
ATOM 620 O O . SER A 1 85 ? 5.399 -3.389 -32.753 1.00 87.81 85 SER A O 1
ATOM 622 N N . SER A 1 86 ? 7.574 -2.915 -32.586 1.00 87.94 86 SER A N 1
ATOM 623 C CA . SER A 1 86 ? 8.031 -4.046 -33.399 1.00 87.94 86 SER A CA 1
ATOM 624 C C . SER A 1 86 ? 8.512 -5.224 -32.543 1.00 87.94 86 SER A C 1
ATOM 626 O O . SER A 1 86 ? 8.927 -6.237 -33.097 1.00 87.94 86 SER A O 1
ATOM 628 N N . ALA A 1 87 ? 8.483 -5.085 -31.215 1.00 87.88 87 ALA A N 1
ATOM 629 C CA . ALA A 1 87 ? 8.884 -6.107 -30.263 1.00 87.88 87 ALA A CA 1
ATOM 630 C C . ALA A 1 87 ? 7.680 -6.880 -29.714 1.00 87.88 87 ALA A C 1
ATOM 632 O O . ALA A 1 87 ? 6.552 -6.381 -29.675 1.00 87.88 87 ALA A O 1
ATOM 633 N N . ASP A 1 88 ? 7.957 -8.092 -29.235 1.00 89.38 88 ASP A N 1
ATOM 634 C CA . ASP A 1 88 ? 6.966 -8.914 -28.555 1.00 89.38 88 ASP A CA 1
ATOM 635 C C . ASP A 1 88 ? 6.478 -8.227 -27.277 1.00 89.38 88 ASP A C 1
ATOM 637 O O . ASP A 1 88 ? 7.259 -7.661 -26.502 1.00 89.38 88 ASP A O 1
ATOM 641 N N . CYS A 1 89 ? 5.172 -8.314 -27.036 1.00 91.06 89 CYS A N 1
ATOM 642 C CA . CYS A 1 89 ? 4.562 -7.821 -25.813 1.00 91.06 89 CYS A CA 1
ATOM 643 C C . CYS A 1 89 ? 4.049 -8.964 -24.951 1.00 91.06 89 CYS A C 1
ATOM 645 O O . CYS A 1 89 ? 3.433 -9.920 -25.428 1.00 91.06 89 CYS A O 1
ATOM 647 N N . ALA A 1 90 ? 4.234 -8.809 -23.647 1.00 90.44 90 ALA A N 1
ATOM 648 C CA . ALA A 1 90 ? 3.790 -9.779 -22.663 1.00 90.44 90 ALA A CA 1
ATOM 649 C C . ALA A 1 90 ? 3.006 -9.096 -21.543 1.00 90.44 90 ALA A C 1
ATOM 651 O O . ALA A 1 90 ? 3.136 -7.891 -21.331 1.00 90.44 90 ALA A O 1
ATOM 652 N N . VAL A 1 91 ? 2.160 -9.844 -20.837 1.00 88.62 91 VAL A N 1
ATOM 653 C CA . VAL A 1 91 ? 1.368 -9.322 -19.716 1.00 88.62 91 VAL A CA 1
ATOM 654 C C . VAL A 1 91 ? 2.233 -9.240 -18.468 1.00 88.62 91 VAL A C 1
ATOM 656 O O . VAL A 1 91 ? 2.811 -10.237 -18.039 1.00 88.62 91 VAL A O 1
ATOM 659 N N . TYR A 1 92 ? 2.265 -8.054 -17.867 1.00 84.88 92 TYR A N 1
ATOM 660 C CA . TYR A 1 92 ? 2.990 -7.780 -16.627 1.00 84.88 92 TYR A CA 1
ATOM 661 C C . TYR A 1 92 ? 2.035 -7.515 -15.452 1.00 84.88 92 TYR A C 1
ATOM 663 O O . TYR A 1 92 ? 2.378 -7.811 -14.310 1.00 84.88 92 TYR A O 1
ATOM 671 N N . ALA A 1 93 ? 0.812 -7.032 -15.695 1.00 85.06 93 ALA A N 1
ATOM 672 C CA . ALA A 1 93 ? -0.180 -6.907 -14.628 1.00 85.06 93 ALA A CA 1
ATOM 673 C C . ALA A 1 93 ? -1.602 -7.246 -15.082 1.00 85.06 93 ALA A C 1
ATOM 675 O O . ALA A 1 93 ? -1.980 -7.033 -16.236 1.00 85.06 93 ALA A O 1
ATOM 676 N N . TYR A 1 94 ? -2.401 -7.756 -14.151 1.00 81.75 94 TYR A N 1
ATOM 677 C CA . TYR A 1 94 ? -3.785 -8.155 -14.344 1.00 81.75 94 TYR A CA 1
ATOM 678 C C . TYR A 1 94 ? -4.591 -7.935 -13.064 1.00 81.75 94 TYR A C 1
ATOM 680 O O . TYR A 1 94 ? -4.162 -8.339 -11.996 1.00 81.75 94 TYR A O 1
ATOM 688 N N . ARG A 1 95 ? -5.760 -7.287 -13.145 1.00 77.06 95 ARG A N 1
ATOM 689 C CA . ARG A 1 95 ? -6.599 -6.916 -11.985 1.00 77.06 95 ARG A CA 1
ATOM 690 C C . ARG A 1 95 ? -5.816 -6.228 -10.859 1.00 77.06 95 ARG A C 1
ATOM 692 O O . ARG A 1 95 ? -6.154 -6.380 -9.692 1.00 77.06 95 ARG A O 1
ATOM 699 N N . LYS A 1 96 ? -4.813 -5.420 -11.223 1.00 70.38 96 LYS A N 1
ATOM 700 C CA . LYS A 1 96 ? -3.856 -4.760 -10.307 1.00 70.38 96 LYS A CA 1
ATOM 701 C C . LYS A 1 96 ? -2.850 -5.694 -9.633 1.00 70.38 96 LYS A C 1
ATOM 703 O O . LYS A 1 96 ? -2.013 -5.211 -8.885 1.00 70.38 96 LYS A O 1
ATOM 708 N N . GLU A 1 97 ? -2.863 -6.979 -9.951 1.00 69.81 97 GLU A N 1
ATOM 709 C CA . GLU A 1 97 ? -1.843 -7.932 -9.532 1.00 69.81 97 GLU A CA 1
ATOM 710 C C . GLU A 1 97 ? -0.731 -7.993 -10.575 1.00 69.81 97 GLU A C 1
ATOM 712 O O . GLU A 1 97 ? -0.977 -7.956 -11.780 1.00 69.81 97 GLU A O 1
ATOM 717 N N . VAL A 1 98 ? 0.509 -8.071 -10.113 1.00 70.19 98 VAL A N 1
ATOM 718 C CA . VAL A 1 98 ? 1.678 -8.281 -10.967 1.00 70.19 98 VAL A CA 1
ATOM 719 C C . VAL A 1 98 ? 1.805 -9.776 -11.261 1.00 70.19 98 VAL A C 1
ATOM 721 O O . VAL A 1 98 ? 1.796 -10.573 -10.328 1.00 70.19 98 VAL A O 1
ATOM 724 N N . VAL A 1 99 ? 1.915 -10.157 -12.539 1.00 65.62 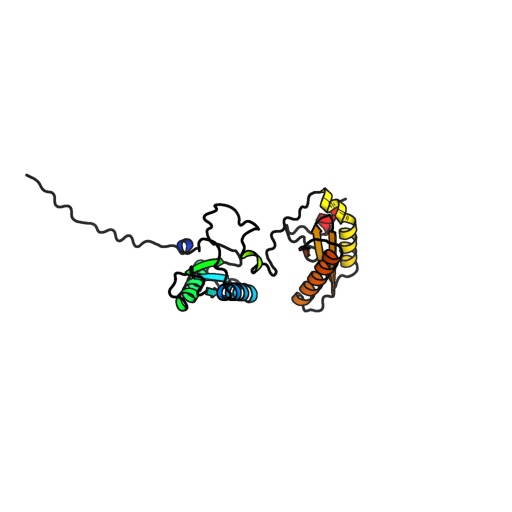99 VAL A N 1
ATOM 725 C CA . VAL A 1 99 ? 1.796 -11.569 -12.963 1.00 65.62 99 VAL A CA 1
ATOM 726 C C . VAL A 1 99 ? 3.014 -12.149 -13.690 1.00 65.62 99 VAL A C 1
ATOM 728 O O . VAL A 1 99 ? 2.980 -13.330 -14.008 1.00 65.62 99 VAL A O 1
ATOM 731 N N . TRP A 1 100 ? 4.079 -11.387 -13.970 1.00 67.06 100 TRP A N 1
ATOM 732 C CA . TRP A 1 100 ? 5.219 -11.897 -14.755 1.00 67.06 100 TRP A CA 1
ATOM 733 C C . TRP A 1 100 ? 6.072 -12.952 -14.026 1.00 67.06 100 TRP A C 1
ATOM 735 O O . TRP A 1 100 ? 6.181 -12.960 -12.801 1.00 67.06 100 TRP A O 1
ATOM 745 N N . LYS A 1 101 ? 6.717 -13.828 -14.805 1.00 51.75 101 LYS A N 1
ATOM 746 C CA . LYS A 1 101 ? 7.595 -14.916 -14.359 1.00 51.75 101 LYS A CA 1
ATOM 747 C C . LYS A 1 101 ? 9.003 -14.383 -14.093 1.00 51.75 101 LYS A C 1
ATOM 749 O O . LYS A 1 101 ? 9.653 -13.848 -14.984 1.00 51.75 101 LYS A O 1
ATOM 754 N N . THR A 1 102 ? 9.505 -14.513 -12.877 1.00 51.62 102 THR A N 1
ATOM 755 C CA . THR A 1 102 ? 10.931 -14.313 -12.588 1.00 51.62 102 THR A CA 1
ATOM 756 C C . THR A 1 102 ? 11.642 -15.665 -12.655 1.00 51.62 102 THR A C 1
ATOM 758 O O . THR A 1 102 ? 11.081 -16.659 -12.200 1.00 51.62 102 THR A O 1
ATOM 761 N N . ASP A 1 103 ? 12.869 -15.720 -13.193 1.00 41.31 103 ASP A N 1
ATOM 762 C CA . ASP A 1 103 ? 13.730 -16.924 -13.109 1.00 41.31 103 ASP A CA 1
ATOM 763 C C . ASP A 1 103 ? 14.077 -17.270 -11.647 1.00 41.31 103 ASP A C 1
ATOM 765 O O . ASP A 1 103 ? 14.486 -18.380 -11.314 1.00 41.31 103 ASP A O 1
ATOM 769 N N . GLU A 1 104 ? 13.843 -16.320 -10.744 1.00 39.59 104 GLU A N 1
ATOM 770 C CA . GLU A 1 104 ? 13.689 -16.563 -9.322 1.00 39.59 104 GLU A CA 1
ATOM 771 C C . GLU A 1 104 ? 12.320 -17.211 -9.069 1.00 39.59 104 GLU A C 1
ATOM 773 O O . GLU A 1 104 ? 11.292 -16.533 -9.009 1.00 39.59 104 GLU A O 1
ATOM 778 N N . THR A 1 105 ? 12.287 -18.533 -8.897 1.00 31.59 105 THR A N 1
ATOM 779 C CA . THR A 1 105 ? 11.144 -19.211 -8.276 1.00 31.59 105 THR A CA 1
ATOM 780 C C . THR A 1 105 ? 11.067 -18.791 -6.805 1.00 31.59 105 THR A C 1
ATOM 782 O O . THR A 1 105 ? 11.639 -19.440 -5.929 1.00 31.59 105 THR A O 1
ATOM 785 N N . GLY A 1 106 ? 10.397 -17.672 -6.532 1.00 37.16 106 GLY A N 1
ATOM 786 C CA . GLY A 1 106 ? 10.192 -17.130 -5.191 1.00 37.16 106 GLY A CA 1
ATOM 787 C C . GLY A 1 106 ? 9.283 -15.891 -5.197 1.00 37.16 106 GLY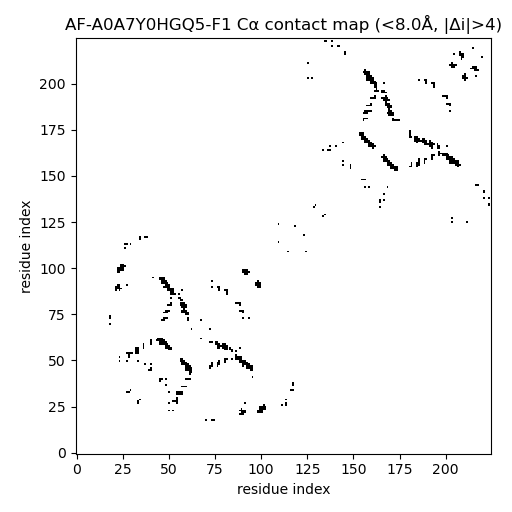 A C 1
ATOM 788 O O . GLY A 1 106 ? 9.152 -15.228 -6.223 1.00 37.16 106 GLY A O 1
ATOM 789 N N . PRO A 1 107 ? 8.606 -15.573 -4.079 1.00 35.34 107 PRO A N 1
ATOM 790 C CA . PRO A 1 107 ? 7.773 -14.376 -3.967 1.00 35.34 107 PRO A CA 1
ATOM 791 C C . PRO A 1 107 ? 8.593 -13.098 -4.202 1.00 35.34 107 PRO A C 1
ATOM 793 O O . PRO A 1 107 ? 9.697 -12.971 -3.677 1.00 35.34 107 PRO A O 1
ATOM 796 N N . VAL A 1 108 ? 8.019 -12.141 -4.944 1.00 41.25 108 VAL A N 1
ATOM 797 C CA . VAL A 1 108 ? 8.605 -10.825 -5.271 1.00 41.25 108 VAL A CA 1
ATOM 798 C C . VAL A 1 108 ? 9.243 -10.183 -4.029 1.00 41.25 108 VAL A C 1
ATOM 800 O O . VAL A 1 108 ? 8.555 -9.863 -3.055 1.00 41.25 108 VAL A O 1
ATOM 803 N N . THR A 1 109 ? 10.565 -9.994 -4.046 1.00 39.28 109 THR A N 1
ATOM 804 C CA . THR 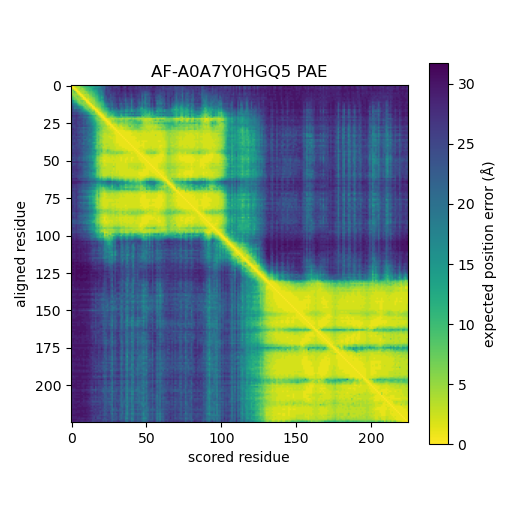A 1 109 ? 11.317 -9.402 -2.930 1.00 39.28 109 THR A CA 1
ATOM 805 C C . THR A 1 109 ? 11.474 -7.883 -3.084 1.00 39.28 109 THR A C 1
ATOM 807 O O . THR A 1 109 ? 11.290 -7.295 -4.149 1.00 39.28 109 THR A O 1
ATOM 810 N N . LYS A 1 110 ? 11.761 -7.218 -1.959 1.00 34.06 110 LYS A N 1
ATOM 811 C CA . LYS A 1 110 ? 11.652 -5.763 -1.727 1.00 34.06 110 LYS A CA 1
ATOM 812 C C . LYS A 1 110 ? 12.732 -4.922 -2.414 1.00 34.06 110 LYS A C 1
ATOM 814 O O . LYS A 1 110 ? 12.698 -3.697 -2.291 1.00 34.06 110 LYS A O 1
ATOM 819 N N . ASP A 1 111 ? 13.644 -5.577 -3.119 1.00 40.66 111 ASP A N 1
ATOM 820 C CA . ASP A 1 111 ? 14.907 -4.997 -3.568 1.00 40.66 111 ASP A CA 1
ATOM 821 C C . ASP A 1 111 ? 14.931 -4.791 -5.096 1.00 40.66 111 ASP A C 1
ATOM 823 O O . ASP A 1 111 ? 15.891 -4.253 -5.648 1.00 40.66 111 ASP A O 1
ATOM 827 N N . ALA A 1 112 ? 13.840 -5.147 -5.791 1.00 38.84 112 ALA A N 1
ATOM 828 C CA . ALA A 1 112 ? 13.688 -4.938 -7.225 1.00 38.84 112 ALA A CA 1
ATOM 829 C C . ALA A 1 112 ? 13.662 -3.429 -7.567 1.00 38.84 112 ALA A C 1
ATOM 831 O O . ALA A 1 112 ? 12.754 -2.707 -7.138 1.00 38.84 112 ALA A O 1
ATOM 832 N N . PRO A 1 113 ? 14.596 -2.919 -8.393 1.00 40.50 113 PRO A N 1
ATOM 833 C CA . PRO A 1 113 ? 14.780 -1.479 -8.559 1.00 40.50 113 PRO A CA 1
ATOM 834 C C . PRO A 1 113 ? 13.570 -0.720 -9.148 1.00 40.50 113 PRO A C 1
ATOM 836 O O . PRO A 1 113 ? 13.489 0.496 -8.987 1.00 40.50 113 PRO A O 1
ATOM 839 N N . TRP A 1 114 ? 12.665 -1.379 -9.880 1.00 39.81 114 TRP A N 1
ATOM 840 C CA . TRP A 1 114 ? 11.489 -0.766 -10.534 1.00 39.81 114 TRP A CA 1
ATOM 841 C C . TRP A 1 114 ? 10.243 -0.731 -9.620 1.00 39.81 114 TRP A C 1
ATOM 843 O O . TRP A 1 114 ? 9.279 -0.020 -9.903 1.00 39.81 114 TRP A O 1
ATOM 853 N N . TYR A 1 115 ? 10.287 -1.423 -8.475 1.00 37.22 115 TYR A N 1
ATOM 854 C CA . TYR A 1 115 ? 9.221 -1.470 -7.465 1.00 37.22 115 TYR A CA 1
ATOM 855 C C . TYR A 1 115 ? 8.987 -0.119 -6.759 1.00 37.22 115 TYR A C 1
ATOM 857 O O . TYR A 1 115 ? 7.939 0.110 -6.158 1.00 37.22 115 TYR A O 1
ATOM 865 N N . ALA A 1 116 ? 9.947 0.808 -6.847 1.00 38.78 116 ALA A N 1
ATOM 866 C CA . ALA A 1 116 ? 9.845 2.146 -6.270 1.00 38.78 116 ALA A CA 1
ATOM 867 C C . ALA A 1 116 ? 8.814 3.045 -6.985 1.00 38.78 116 ALA A C 1
ATOM 869 O O . ALA A 1 116 ? 8.186 3.872 -6.329 1.00 38.78 116 ALA A O 1
ATOM 870 N N . SER A 1 117 ? 8.587 2.852 -8.291 1.00 38.38 117 SER A N 1
ATOM 871 C CA . SER A 1 117 ? 7.745 3.743 -9.111 1.00 38.38 117 SER A CA 1
ATOM 872 C C . SER A 1 117 ? 6.261 3.330 -9.137 1.00 38.38 117 SER A C 1
ATOM 874 O O . SER A 1 117 ? 5.381 4.180 -9.232 1.00 38.38 117 SER A O 1
ATOM 876 N N . ALA A 1 118 ? 5.948 2.036 -8.978 1.00 36.69 118 ALA A N 1
ATOM 877 C CA . ALA A 1 118 ? 4.567 1.520 -8.911 1.00 36.69 118 ALA A CA 1
ATOM 878 C C . ALA A 1 118 ? 3.909 1.687 -7.521 1.00 36.69 118 ALA A C 1
ATOM 880 O O . ALA A 1 118 ? 2.721 1.424 -7.333 1.00 36.69 118 ALA A O 1
ATOM 881 N N . ARG A 1 119 ? 4.689 2.139 -6.535 1.00 38.72 119 ARG A N 1
ATOM 882 C CA . ARG A 1 119 ? 4.392 2.079 -5.099 1.00 38.72 119 ARG A CA 1
ATOM 883 C C . ARG A 1 119 ? 3.485 3.180 -4.564 1.00 38.72 119 ARG A C 1
ATOM 885 O O . ARG A 1 119 ? 3.293 3.236 -3.354 1.00 38.72 119 ARG A O 1
ATOM 892 N N . SER A 1 120 ? 2.960 4.067 -5.413 1.00 38.81 120 SER A N 1
ATOM 893 C CA . SER A 1 120 ? 2.448 5.336 -4.898 1.00 38.81 120 SER A CA 1
ATOM 894 C C . SER A 1 120 ? 1.309 5.192 -3.895 1.00 38.81 120 SER A C 1
ATOM 896 O O . SER A 1 120 ? 1.297 6.034 -3.013 1.00 38.81 120 SER A O 1
ATOM 898 N N . PHE A 1 121 ? 0.407 4.195 -3.931 1.00 33.53 121 PHE A N 1
ATOM 899 C CA . PHE A 1 121 ? -0.657 4.176 -2.903 1.00 33.53 121 PHE A CA 1
ATOM 900 C C . PHE A 1 121 ? -1.269 2.837 -2.455 1.00 33.53 121 PHE A C 1
ATOM 902 O O . PHE A 1 121 ? -1.929 2.866 -1.420 1.00 33.53 121 PHE A O 1
ATOM 909 N N . LYS A 1 122 ? -1.102 1.689 -3.136 1.00 35.06 122 LYS A N 1
ATOM 910 C CA . LYS A 1 122 ? -1.912 0.494 -2.791 1.00 35.06 122 LYS A CA 1
ATOM 911 C C . LYS A 1 122 ? -1.187 -0.715 -2.184 1.00 35.06 122 LYS A C 1
ATOM 913 O O . LYS A 1 122 ? -1.784 -1.353 -1.330 1.00 35.06 122 LYS A O 1
ATOM 918 N N . ASP A 1 123 ? 0.086 -0.968 -2.505 1.00 40.34 123 ASP A N 1
ATOM 919 C CA . ASP A 1 123 ? 0.739 -2.244 -2.141 1.00 40.34 123 ASP A CA 1
ATOM 920 C C . ASP A 1 123 ? 2.137 -2.076 -1.515 1.00 40.34 123 ASP A C 1
ATOM 922 O O . ASP A 1 123 ? 3.120 -2.690 -1.936 1.00 40.34 123 ASP A O 1
ATOM 926 N N . LEU A 1 124 ? 2.264 -1.242 -0.476 1.00 31.33 124 LEU A N 1
ATOM 927 C CA . LEU A 1 124 ? 3.420 -1.358 0.423 1.00 31.33 124 LEU A CA 1
ATOM 928 C C . LEU A 1 124 ? 3.427 -2.787 1.009 1.00 31.33 124 LEU A C 1
ATOM 930 O O . LEU A 1 124 ? 2.434 -3.176 1.619 1.00 31.33 124 LEU A O 1
ATOM 934 N N . PRO A 1 125 ? 4.523 -3.569 0.910 1.00 32.16 125 PRO A N 1
ATOM 935 C CA . PRO A 1 125 ? 4.623 -4.828 1.622 1.00 32.16 125 PRO A CA 1
ATOM 936 C C . PRO A 1 125 ? 4.813 -4.473 3.093 1.00 32.16 125 PRO A C 1
ATOM 938 O O . PRO A 1 125 ? 5.913 -4.124 3.547 1.00 32.16 125 PRO A O 1
ATOM 941 N N . ILE A 1 126 ? 3.708 -4.508 3.829 1.00 37.25 126 ILE A N 1
ATOM 942 C CA . ILE A 1 126 ? 3.677 -4.327 5.269 1.00 37.25 126 ILE A CA 1
ATOM 943 C C . ILE A 1 126 ? 4.321 -5.568 5.894 1.00 37.25 126 ILE A C 1
ATOM 945 O O . ILE A 1 126 ? 3.663 -6.534 6.249 1.00 37.25 126 ILE A O 1
ATOM 949 N N . ARG A 1 127 ? 5.645 -5.548 6.054 1.00 35.53 127 ARG A N 1
ATOM 950 C CA . ARG A 1 127 ? 6.200 -6.094 7.292 1.00 35.53 127 ARG A CA 1
ATOM 951 C C . ARG A 1 127 ? 6.144 -4.952 8.285 1.00 35.53 127 ARG A C 1
ATOM 953 O O . ARG A 1 127 ? 7.105 -4.188 8.376 1.00 35.53 127 ARG A O 1
ATOM 960 N N . VAL A 1 128 ? 5.016 -4.799 8.978 1.00 39.06 128 VAL A N 1
ATOM 961 C CA . VAL A 1 128 ? 5.154 -4.292 10.337 1.00 39.06 128 VAL A CA 1
ATOM 962 C C . VAL A 1 128 ? 5.958 -5.380 11.024 1.00 39.06 128 VAL A C 1
ATOM 964 O O . VAL A 1 128 ? 5.586 -6.552 10.989 1.00 39.06 128 VAL A O 1
ATOM 967 N N . TYR A 1 129 ? 7.127 -5.022 11.539 1.00 40.44 129 TYR A N 1
ATOM 968 C CA . TYR A 1 129 ? 7.660 -5.767 12.664 1.00 40.44 129 TYR A CA 1
ATOM 969 C C . TYR A 1 129 ? 6.665 -5.527 13.803 1.00 40.44 129 TYR A C 1
ATOM 971 O O . TYR A 1 129 ? 6.820 -4.607 14.593 1.00 40.44 129 TYR A O 1
ATOM 979 N N . ASP A 1 130 ? 5.563 -6.268 13.767 1.00 51.81 130 ASP A N 1
ATOM 980 C CA . ASP A 1 130 ? 4.609 -6.408 14.854 1.00 51.81 130 ASP A CA 1
ATOM 981 C C . ASP A 1 130 ? 5.080 -7.628 15.636 1.00 51.81 130 ASP A C 1
ATOM 983 O O . ASP A 1 130 ? 4.416 -8.659 15.714 1.00 51.81 130 ASP A O 1
ATOM 987 N N . ASP A 1 131 ? 6.302 -7.544 16.168 1.00 59.09 131 ASP A N 1
ATOM 988 C CA . ASP A 1 131 ? 6.538 -8.327 17.363 1.00 59.09 131 ASP A CA 1
ATOM 989 C C . ASP A 1 131 ? 5.661 -7.730 18.470 1.00 59.09 131 ASP A C 1
ATOM 991 O O . ASP A 1 131 ? 5.354 -6.532 18.498 1.00 59.09 131 ASP A O 1
ATOM 995 N N . ASN A 1 132 ? 5.194 -8.592 19.367 1.00 67.56 132 ASN A N 1
ATOM 996 C CA . ASN A 1 132 ? 4.242 -8.198 20.401 1.00 67.56 132 ASN A CA 1
ATOM 997 C C . ASN A 1 132 ? 4.789 -7.026 21.247 1.00 67.56 132 ASN A C 1
ATOM 999 O O . ASN A 1 132 ? 4.047 -6.167 21.708 1.00 67.56 132 ASN A O 1
ATOM 1003 N N . LYS A 1 133 ? 6.120 -6.940 21.378 1.00 74.81 133 LYS A N 1
ATOM 1004 C CA . LYS A 1 133 ? 6.830 -5.872 22.088 1.00 74.81 133 LYS A CA 1
ATOM 1005 C C . LYS A 1 133 ? 6.639 -4.500 21.430 1.00 74.81 133 LYS A C 1
ATOM 1007 O O . LYS A 1 133 ? 6.336 -3.533 22.123 1.00 74.81 133 LYS A O 1
ATOM 1012 N N . THR A 1 134 ? 6.770 -4.416 20.110 1.00 77.00 134 THR A N 1
ATOM 1013 C CA . THR A 1 134 ? 6.613 -3.172 19.345 1.00 77.00 134 THR A CA 1
ATOM 1014 C C . THR A 1 134 ? 5.164 -2.677 19.389 1.00 77.00 134 THR A C 1
ATOM 1016 O O . THR A 1 134 ? 4.923 -1.476 19.526 1.00 77.00 134 THR A O 1
ATOM 1019 N N . ILE A 1 135 ? 4.178 -3.584 19.336 1.00 79.75 135 ILE A N 1
ATOM 1020 C CA . ILE A 1 135 ? 2.765 -3.194 19.475 1.00 79.75 135 ILE A CA 1
ATOM 1021 C C . ILE A 1 135 ? 2.479 -2.683 20.892 1.00 79.75 135 ILE A C 1
ATOM 1023 O O . ILE A 1 135 ? 1.848 -1.636 21.052 1.00 79.75 135 ILE A O 1
ATOM 1027 N N . GLN A 1 136 ? 2.984 -3.366 21.922 1.00 84.19 136 GLN A N 1
ATOM 1028 C CA . GLN A 1 136 ? 2.806 -2.947 23.316 1.00 84.19 136 GLN A CA 1
ATOM 1029 C C . GLN A 1 136 ? 3.389 -1.549 23.576 1.00 84.19 136 GLN A C 1
ATOM 1031 O O . GLN A 1 136 ? 2.730 -0.714 24.196 1.00 84.19 136 GLN A O 1
ATOM 1036 N N . ASN A 1 137 ? 4.551 -1.228 22.998 1.00 87.69 137 ASN A N 1
ATOM 1037 C CA . ASN A 1 137 ? 5.146 0.113 23.087 1.00 87.69 137 ASN A CA 1
ATOM 1038 C C . ASN A 1 137 ? 4.279 1.206 22.429 1.00 87.69 137 ASN A C 1
ATOM 1040 O O . ASN A 1 137 ? 4.341 2.375 22.813 1.00 87.69 137 ASN A O 1
ATOM 1044 N N . ARG A 1 138 ? 3.432 0.839 21.461 1.00 89.00 138 ARG A N 1
ATOM 1045 C CA . ARG A 1 138 ? 2.514 1.748 20.753 1.00 89.00 138 ARG A CA 1
ATOM 1046 C C . ARG A 1 138 ? 1.124 1.832 21.393 1.00 89.00 138 ARG A C 1
ATOM 1048 O O . ARG A 1 138 ? 0.335 2.689 20.989 1.00 89.00 138 ARG A O 1
ATOM 1055 N N . LYS A 1 139 ? 0.812 1.010 22.404 1.00 91.62 139 LYS A N 1
ATOM 1056 C CA . LYS A 1 139 ? -0.512 0.950 23.056 1.00 91.62 139 LYS A CA 1
ATOM 1057 C C . LYS A 1 139 ? -1.053 2.329 23.485 1.00 91.62 139 LYS A C 1
ATOM 1059 O O . LYS A 1 139 ? -2.195 2.633 23.135 1.00 91.62 139 LYS A O 1
ATOM 1064 N N . PRO A 1 140 ? -0.287 3.220 24.153 1.00 92.88 140 PRO A N 1
ATOM 1065 C CA . PRO A 1 140 ? -0.810 4.530 24.565 1.00 92.88 140 PRO A CA 1
ATOM 1066 C C . PRO A 1 140 ? -1.223 5.421 23.382 1.00 92.88 140 PRO A C 1
ATOM 1068 O O . PRO A 1 140 ? -2.204 6.168 23.451 1.00 92.88 140 PRO A O 1
ATOM 1071 N N . ALA A 1 141 ? -0.488 5.319 22.276 1.00 92.88 141 ALA A N 1
ATOM 1072 C CA . ALA A 1 141 ? -0.750 6.063 21.054 1.00 92.88 141 ALA A CA 1
ATOM 1073 C C . ALA A 1 141 ? -2.005 5.562 20.342 1.00 92.88 141 ALA A C 1
ATOM 1075 O O . ALA A 1 141 ? -2.840 6.365 19.930 1.00 92.88 141 ALA A O 1
ATOM 1076 N N . LEU A 1 142 ? -2.154 4.238 20.255 1.00 93.62 142 LEU A N 1
ATOM 1077 C CA . LEU A 1 142 ? -3.337 3.586 19.701 1.00 93.62 142 LEU A CA 1
ATOM 1078 C C . LEU A 1 142 ? -4.598 3.938 20.486 1.00 93.62 142 LEU A C 1
ATOM 1080 O O . LEU A 1 142 ? -5.616 4.270 19.886 1.00 93.62 142 LEU A O 1
ATOM 1084 N N . LEU A 1 143 ? -4.522 3.945 21.819 1.00 94.75 143 LEU A N 1
ATOM 1085 C CA . LEU A 1 143 ? -5.637 4.355 22.674 1.00 94.75 143 LEU A CA 1
ATOM 1086 C C . LEU A 1 143 ? -6.021 5.822 22.456 1.00 94.75 143 LEU A C 1
ATOM 1088 O O . LEU A 1 143 ? -7.206 6.149 22.418 1.00 94.75 143 LEU A O 1
ATOM 1092 N N . SER A 1 144 ? -5.030 6.700 22.283 1.00 95.12 144 SER A N 1
ATOM 1093 C CA . SER A 1 144 ? -5.264 8.122 22.000 1.00 95.12 144 SER A CA 1
ATOM 1094 C C . SER A 1 144 ? -5.893 8.327 20.621 1.00 95.12 144 SER A C 1
ATOM 1096 O O . SER A 1 144 ? -6.844 9.091 20.484 1.00 95.12 144 SER A O 1
ATOM 1098 N N . TYR A 1 145 ? -5.403 7.601 19.616 1.00 96.31 145 TYR A N 1
ATOM 1099 C CA . TYR A 1 145 ? -5.957 7.596 18.266 1.00 96.31 145 TYR A CA 1
ATOM 1100 C C . TYR A 1 145 ? -7.403 7.083 18.236 1.00 96.31 145 TYR A C 1
ATOM 1102 O O . TYR A 1 145 ? -8.267 7.740 17.659 1.00 96.31 145 TYR A O 1
ATOM 1110 N N . ARG A 1 146 ? -7.690 5.958 18.909 1.00 96.12 146 ARG A N 1
ATOM 1111 C CA . ARG A 1 146 ? -9.048 5.407 19.042 1.00 96.12 146 ARG A CA 1
ATOM 1112 C C . ARG A 1 146 ? -9.992 6.424 19.677 1.00 96.12 146 ARG A C 1
ATOM 1114 O O . ARG A 1 146 ? -11.012 6.750 19.080 1.00 96.12 146 ARG A O 1
ATOM 1121 N N . ARG A 1 147 ? -9.604 6.987 20.830 1.00 96.38 14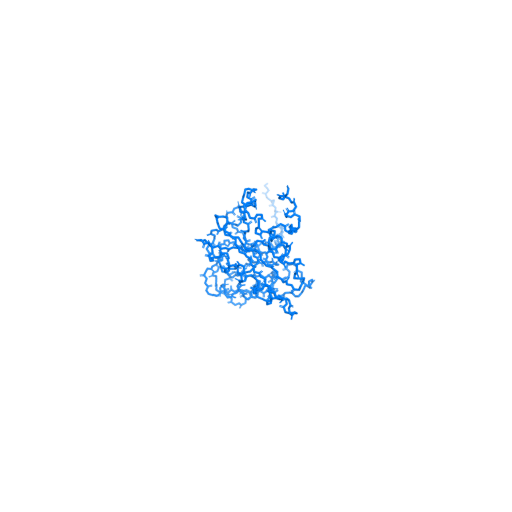7 ARG A N 1
ATOM 1122 C CA . ARG A 1 147 ? -10.398 7.997 21.546 1.00 96.38 147 ARG A CA 1
ATOM 1123 C C . ARG A 1 147 ? -10.748 9.183 20.647 1.00 96.38 147 ARG A C 1
ATOM 1125 O O . ARG A 1 147 ? -11.901 9.593 20.608 1.00 96.38 147 ARG A O 1
ATOM 1132 N N . LEU A 1 148 ? -9.781 9.688 19.880 1.00 96.00 148 LEU A N 1
ATOM 1133 C CA . LEU A 1 148 ? -10.005 10.802 18.959 1.00 96.00 148 LEU A CA 1
ATOM 1134 C C . LEU A 1 148 ? -11.074 10.479 17.902 1.00 96.00 148 LEU A C 1
ATOM 1136 O O . LEU A 1 148 ? -11.898 11.337 17.592 1.00 96.00 148 LEU A O 1
ATOM 1140 N N . LEU A 1 149 ? -11.076 9.257 17.361 1.00 95.56 149 LEU A N 1
ATOM 1141 C CA . LEU A 1 149 ? -12.090 8.809 16.401 1.00 95.56 149 LEU A CA 1
ATOM 1142 C C . LEU A 1 149 ? -13.455 8.539 17.041 1.00 95.56 149 LEU A C 1
ATOM 1144 O O . LEU A 1 149 ? -14.471 8.684 16.364 1.00 95.56 149 LEU A O 1
ATOM 1148 N N . ASP A 1 150 ? -13.494 8.132 18.308 1.00 95.62 150 ASP A N 1
ATOM 1149 C CA . ASP A 1 150 ? -14.744 7.943 19.055 1.00 95.62 150 ASP A CA 1
ATOM 1150 C C . ASP A 1 150 ? -15.413 9.291 19.362 1.00 95.62 150 ASP A C 1
ATOM 1152 O O . ASP A 1 150 ? -16.620 9.445 19.177 1.00 95.62 150 ASP A O 1
ATOM 1156 N N . GLU A 1 151 ? -14.622 10.290 19.764 1.00 97.12 151 GLU A N 1
ATOM 1157 C CA . GLU A 1 151 ? -15.086 11.651 20.070 1.00 97.12 151 GLU A CA 1
ATOM 1158 C C . GLU A 1 151 ? -15.492 12.439 18.813 1.00 97.12 151 GLU A C 1
ATOM 1160 O O . GLU A 1 151 ? -16.287 13.375 18.894 1.00 97.12 151 GLU A O 1
ATOM 1165 N N . ASN A 1 152 ? -14.971 12.064 17.639 1.00 96.31 152 ASN A N 1
ATOM 1166 C CA . ASN A 1 152 ? -15.162 12.793 16.385 1.00 96.31 152 ASN A CA 1
ATOM 1167 C C . ASN A 1 152 ? -15.664 11.868 15.266 1.00 96.31 152 ASN A C 1
ATOM 1169 O O . ASN A 1 152 ? -14.944 11.560 14.317 1.00 96.31 152 ASN A O 1
ATOM 1173 N N . GLN A 1 153 ? -16.932 11.456 15.340 1.00 93.56 153 GLN A N 1
ATOM 1174 C CA . GLN A 1 153 ? -17.528 10.489 14.400 1.00 93.56 153 GLN A CA 1
ATOM 1175 C C . GLN A 1 153 ? -17.500 10.912 12.922 1.00 93.56 153 GLN A C 1
ATOM 1177 O O . GLN A 1 153 ? -17.617 10.072 12.036 1.00 93.56 153 GLN A O 1
ATOM 1182 N N . ASN A 1 154 ? -17.343 12.205 12.634 1.00 94.50 154 ASN A N 1
ATOM 1183 C CA . ASN A 1 154 ? -17.217 12.732 11.276 1.00 94.50 154 ASN A CA 1
ATOM 1184 C C . ASN A 1 154 ? -15.759 12.903 10.829 1.00 94.50 154 ASN A C 1
ATOM 1186 O O . ASN A 1 154 ? -15.499 13.697 9.926 1.00 94.50 154 ASN A O 1
ATOM 1190 N N . TYR A 1 155 ? -14.799 12.231 11.467 1.00 94.94 155 TYR A N 1
ATOM 1191 C CA . TYR A 1 155 ? -13.386 12.295 11.101 1.00 94.94 155 TYR A CA 1
ATOM 1192 C C . TYR A 1 155 ? -12.917 10.973 10.506 1.00 94.94 155 TYR A C 1
ATOM 1194 O O . TYR A 1 155 ? -13.224 9.877 10.974 1.00 94.94 155 TYR A O 1
ATOM 1202 N N . TYR A 1 156 ? -12.084 11.102 9.485 1.00 92.44 156 TYR A N 1
ATOM 1203 C CA . TYR A 1 156 ? -11.277 10.028 8.953 1.00 92.44 156 TYR A CA 1
ATOM 1204 C C . TYR A 1 156 ? -9.895 10.069 9.597 1.00 92.44 156 TYR A C 1
ATOM 1206 O O . TYR A 1 156 ? -9.227 11.101 9.533 1.00 92.44 156 TYR A O 1
ATOM 1214 N N . GLY A 1 157 ? -9.457 8.965 10.196 1.00 93.44 157 GLY A N 1
ATOM 1215 C CA . GLY A 1 157 ? -8.123 8.840 10.773 1.00 93.44 157 GLY A CA 1
ATOM 1216 C C . GLY A 1 157 ? -7.209 7.965 9.939 1.00 93.44 157 GLY A C 1
ATOM 1217 O O . GLY A 1 157 ? -7.665 7.074 9.229 1.00 93.44 157 GLY A O 1
ATOM 1218 N N . VAL A 1 158 ? -5.911 8.207 10.050 1.00 93.44 158 VAL A N 1
ATOM 1219 C CA . VAL A 1 158 ? -4.866 7.297 9.592 1.00 93.44 158 VAL A CA 1
ATOM 1220 C C . VAL A 1 158 ? -3.786 7.247 10.665 1.00 93.44 158 VAL A C 1
ATOM 1222 O O . VAL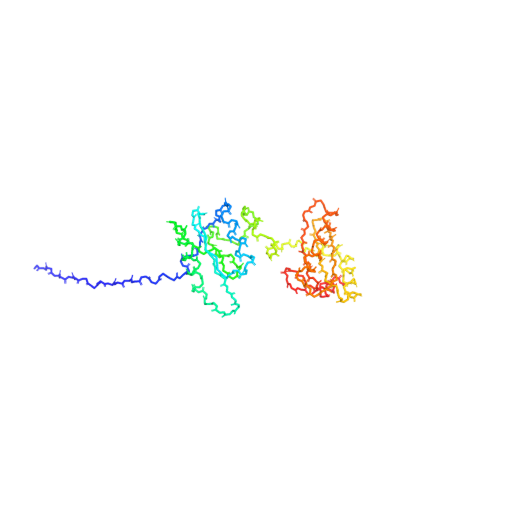 A 1 158 ? -3.397 8.283 11.207 1.00 93.44 158 VAL A O 1
ATOM 1225 N N . PHE A 1 159 ? -3.280 6.052 10.955 1.00 94.50 159 PHE A N 1
ATOM 1226 C CA . PHE A 1 159 ? -2.152 5.842 11.860 1.00 94.50 159 PHE A CA 1
ATOM 1227 C C . PHE A 1 159 ? -0.938 5.371 11.062 1.00 94.50 159 PHE A C 1
ATOM 1229 O O . PHE A 1 159 ? -1.047 4.454 10.245 1.00 94.50 159 PHE A O 1
ATOM 1236 N N . ALA A 1 160 ? 0.217 5.975 11.310 1.00 90.56 160 ALA A N 1
ATOM 1237 C CA . ALA A 1 160 ? 1.487 5.650 10.684 1.00 90.56 160 ALA A CA 1
ATOM 1238 C C . ALA A 1 160 ? 2.524 5.213 11.725 1.00 90.56 160 ALA A C 1
ATOM 1240 O O . ALA A 1 160 ? 2.543 5.686 12.861 1.00 90.56 160 ALA A O 1
ATOM 1241 N N . VAL A 1 161 ? 3.410 4.313 11.313 1.00 88.31 161 VAL A N 1
ATOM 1242 C CA . VAL A 1 161 ? 4.493 3.757 12.127 1.00 88.31 161 VAL A CA 1
ATOM 1243 C C . VAL A 1 161 ? 5.822 3.863 11.385 1.00 88.31 161 VAL A C 1
ATOM 1245 O O . VAL A 1 161 ? 5.881 3.694 10.166 1.00 88.31 161 VAL A O 1
ATOM 1248 N N . GLY A 1 162 ? 6.892 4.135 12.124 1.00 85.44 162 GLY A N 1
ATOM 1249 C CA . GLY A 1 162 ? 8.277 4.130 11.656 1.00 85.44 162 GLY A CA 1
ATOM 1250 C C . GLY A 1 162 ? 9.119 3.093 12.408 1.00 85.44 162 GLY A C 1
ATOM 1251 O O . GLY A 1 162 ? 8.596 2.266 13.162 1.00 85.44 162 GLY A O 1
ATOM 1252 N N . GLY A 1 163 ? 10.438 3.116 12.200 1.00 79.31 163 GLY A N 1
ATOM 1253 C CA . GLY A 1 163 ? 11.379 2.312 12.990 1.00 79.31 163 GLY A CA 1
ATOM 1254 C C . GLY A 1 163 ? 11.463 2.767 14.455 1.00 79.31 163 GLY A C 1
ATOM 1255 O O . GLY A 1 163 ? 10.970 3.839 14.799 1.00 79.31 163 GLY A O 1
ATOM 1256 N N . ALA A 1 164 ? 12.105 1.965 15.313 1.00 74.25 164 ALA A N 1
ATOM 1257 C CA . ALA A 1 164 ? 12.415 2.314 16.710 1.00 74.25 164 ALA A CA 1
ATOM 1258 C C . ALA A 1 164 ? 11.220 2.889 17.507 1.00 74.25 164 ALA A C 1
ATOM 1260 O O . ALA A 1 164 ? 11.332 3.949 18.114 1.00 74.25 164 ALA A O 1
ATOM 1261 N N . ASP A 1 165 ? 10.064 2.219 17.453 1.00 80.88 165 ASP A N 1
ATOM 1262 C CA . ASP A 1 165 ? 8.836 2.602 18.174 1.00 80.88 165 ASP A CA 1
ATOM 1263 C C . ASP A 1 165 ? 8.253 3.981 17.818 1.00 80.88 165 ASP A C 1
ATOM 1265 O O . ASP A 1 165 ? 7.384 4.499 18.519 1.00 80.88 165 ASP A O 1
ATOM 1269 N N . THR A 1 166 ? 8.671 4.573 16.699 1.00 89.38 166 THR A N 1
ATOM 1270 C CA . THR A 1 166 ? 8.124 5.856 16.241 1.00 89.38 166 THR A CA 1
ATOM 1271 C C . THR A 1 166 ? 6.766 5.681 15.570 1.00 89.38 166 THR A C 1
ATOM 1273 O O . THR A 1 166 ? 6.498 4.686 14.890 1.00 89.38 166 THR A O 1
ATOM 1276 N N . TRP A 1 167 ? 5.882 6.651 15.786 1.00 93.31 167 TRP A N 1
ATOM 1277 C CA . TRP A 1 167 ? 4.520 6.648 15.267 1.00 93.31 167 TRP A CA 1
ATOM 1278 C C . TRP A 1 167 ? 3.970 8.071 15.159 1.00 93.31 167 TRP A C 1
ATOM 1280 O O . TRP A 1 167 ? 4.425 9.001 15.831 1.00 93.31 167 TRP A O 1
ATOM 1290 N N . GLY A 1 168 ? 2.941 8.221 14.338 1.00 94.75 168 GLY A N 1
ATOM 1291 C CA . GLY A 1 168 ? 2.163 9.444 14.184 1.00 94.75 168 GLY A CA 1
ATOM 1292 C C . GLY A 1 168 ? 0.765 9.099 13.701 1.00 94.75 168 GLY A C 1
ATOM 1293 O O . GLY A 1 168 ? 0.553 8.052 13.096 1.00 94.75 168 GLY A O 1
ATOM 1294 N N . TYR A 1 169 ? -0.207 9.957 13.970 1.00 96.56 169 TYR A N 1
ATOM 1295 C CA . TYR A 1 169 ? -1.538 9.803 13.400 1.00 96.56 169 TYR A CA 1
ATOM 1296 C C . TYR A 1 169 ? -2.042 11.141 12.894 1.00 96.56 169 TYR A C 1
ATOM 1298 O O . TYR A 1 169 ? -1.666 12.205 13.383 1.00 96.56 169 TYR A O 1
ATOM 1306 N N . GLY A 1 170 ? -2.884 11.069 11.879 1.00 94.94 170 GLY A N 1
ATOM 1307 C CA . GLY A 1 170 ? -3.498 12.215 11.245 1.00 94.94 170 GLY A CA 1
ATOM 1308 C C . GLY A 1 170 ? -4.988 11.983 11.149 1.00 94.94 170 GLY A C 1
ATOM 1309 O O . GLY A 1 170 ? -5.430 10.871 10.872 1.00 94.94 170 GLY A O 1
ATOM 1310 N N . VAL A 1 171 ? -5.761 13.039 11.365 1.00 95.56 171 VAL A N 1
ATOM 1311 C CA . VAL A 1 171 ? -7.203 13.011 11.150 1.00 95.56 171 VAL A CA 1
ATOM 1312 C C . VAL A 1 171 ? -7.625 14.131 10.209 1.00 95.56 171 VAL A C 1
ATOM 1314 O O . VAL A 1 171 ? -6.959 15.165 10.118 1.00 95.56 171 VAL A O 1
ATOM 1317 N N . ALA A 1 172 ? -8.723 13.921 9.494 1.00 92.44 172 ALA A N 1
ATOM 1318 C CA . ALA A 1 172 ? -9.344 14.917 8.637 1.00 92.44 172 ALA A CA 1
ATOM 1319 C C . ALA A 1 172 ? -10.867 14.787 8.715 1.00 92.44 172 ALA A C 1
ATOM 1321 O O . ALA A 1 172 ? -11.402 13.682 8.671 1.00 92.44 172 ALA A O 1
ATOM 1322 N N . LYS A 1 173 ? -11.571 15.916 8.812 1.00 95.06 173 LYS A N 1
ATOM 1323 C CA . LYS A 1 173 ? -13.036 15.945 8.834 1.00 95.06 173 LYS A CA 1
ATOM 1324 C C . LYS A 1 173 ? -13.595 15.489 7.482 1.00 95.06 173 LYS A C 1
ATOM 1326 O O . LYS A 1 173 ? -13.193 16.003 6.437 1.00 95.06 173 LYS A O 1
ATOM 1331 N N . GLU A 1 174 ? -14.528 14.547 7.493 1.00 90.12 174 GLU A N 1
ATOM 1332 C CA . GLU A 1 174 ? -15.248 14.107 6.303 1.00 90.12 174 GLU A CA 1
ATOM 1333 C C . GLU A 1 174 ? -16.163 15.231 5.801 1.00 90.12 174 GLU A C 1
ATOM 1335 O O . GLU A 1 174 ? -17.014 15.747 6.525 1.00 90.12 174 GLU A O 1
ATOM 1340 N N . ASN A 1 175 ? -15.980 15.629 4.542 1.00 83.88 175 ASN A N 1
ATOM 1341 C CA . ASN A 1 175 ? -16.721 16.719 3.896 1.00 83.88 175 ASN A CA 1
ATOM 1342 C C . ASN A 1 175 ? -17.403 16.272 2.588 1.00 83.88 175 ASN A C 1
ATOM 1344 O O . ASN A 1 175 ? -17.607 17.074 1.682 1.00 83.88 175 ASN A O 1
ATOM 1348 N N . GLY A 1 176 ? -17.716 14.979 2.458 1.00 74.19 176 GLY A N 1
ATOM 1349 C CA . GLY A 1 176 ? -18.317 14.390 1.254 1.00 74.19 176 GLY A CA 1
ATOM 1350 C C . GLY A 1 176 ? -17.316 14.008 0.154 1.00 74.19 176 GLY A C 1
ATOM 1351 O O . GLY A 1 176 ? -17.614 13.118 -0.639 1.00 74.19 176 GLY A O 1
ATOM 1352 N N . ASN A 1 177 ? -16.098 14.569 0.141 1.00 77.94 177 ASN A N 1
ATOM 1353 C CA . ASN A 1 177 ? -15.021 14.159 -0.770 1.00 77.94 177 ASN A CA 1
ATOM 1354 C C . ASN A 1 177 ? -14.066 13.159 -0.097 1.00 77.94 177 ASN A C 1
ATOM 1356 O O . ASN A 1 177 ? -12.929 13.482 0.257 1.00 77.94 177 ASN A O 1
ATOM 1360 N N . LYS A 1 178 ? -14.541 11.917 0.071 1.00 73.19 178 LYS A N 1
ATOM 1361 C CA . LYS A 1 178 ? -13.809 10.855 0.783 1.00 73.19 178 LYS A CA 1
ATOM 1362 C C . LYS A 1 178 ? -12.356 10.682 0.303 1.00 73.19 178 LYS A C 1
ATOM 1364 O O . LYS A 1 178 ? -11.480 10.639 1.164 1.00 73.19 178 LYS A O 1
ATOM 1369 N N . PRO A 1 179 ? -12.040 10.635 -1.009 1.00 72.19 179 PRO A N 1
ATOM 1370 C CA . PRO A 1 179 ? -10.654 10.491 -1.463 1.00 72.19 179 PRO A CA 1
ATOM 1371 C C . PRO A 1 179 ? -9.708 11.586 -0.954 1.00 72.19 179 PRO A C 1
ATOM 1373 O O . PRO A 1 179 ? -8.595 11.282 -0.524 1.00 72.19 179 PRO A O 1
ATOM 1376 N N . GLN A 1 180 ? -10.143 12.850 -0.961 1.00 69.44 180 GLN A N 1
ATOM 1377 C CA . GLN A 1 180 ? -9.317 13.959 -0.478 1.00 69.44 180 GLN A CA 1
ATOM 1378 C C . GLN A 1 180 ? -9.152 13.931 1.042 1.00 69.44 180 GLN A C 1
ATOM 1380 O O . GLN A 1 180 ? -8.041 14.137 1.530 1.00 69.44 180 GLN A O 1
ATOM 1385 N N . THR A 1 181 ? -10.217 13.615 1.787 1.00 78.69 181 THR A N 1
ATOM 1386 C CA . THR A 1 181 ? -10.146 13.459 3.248 1.00 78.69 181 THR A CA 1
ATOM 1387 C C . THR A 1 181 ? -9.140 12.373 3.637 1.00 78.69 181 THR A C 1
ATOM 1389 O O . THR A 1 181 ? -8.270 12.617 4.475 1.00 78.69 181 THR A O 1
ATOM 1392 N N . LYS A 1 182 ? -9.190 11.208 2.974 1.00 81.81 182 LYS A N 1
ATOM 1393 C CA . LYS A 1 182 ? -8.232 10.113 3.194 1.00 81.81 182 LYS A CA 1
ATOM 1394 C C . LYS A 1 182 ? -6.796 10.545 2.915 1.00 81.81 182 LYS A C 1
ATOM 1396 O O . LYS A 1 182 ? -5.912 10.322 3.739 1.00 81.81 182 LYS A O 1
ATOM 1401 N N . LEU A 1 183 ? -6.567 11.194 1.770 1.00 74.31 183 LEU A N 1
ATOM 1402 C CA . LEU A 1 183 ? -5.239 11.668 1.382 1.00 74.31 183 LEU A CA 1
ATOM 1403 C C . LEU A 1 183 ? -4.678 12.670 2.398 1.00 74.31 183 LEU A C 1
ATOM 1405 O O . LEU A 1 183 ? -3.498 12.599 2.737 1.00 74.31 183 LEU A O 1
ATOM 1409 N N . GLN A 1 184 ? -5.506 13.588 2.898 1.00 81.88 184 GLN A N 1
ATOM 1410 C CA . GLN A 1 184 ? -5.072 14.570 3.887 1.00 81.88 184 GLN A CA 1
ATOM 1411 C C . GLN A 1 184 ? -4.728 13.917 5.231 1.00 81.88 184 GLN A C 1
ATOM 1413 O O . GLN A 1 184 ? -3.672 14.209 5.790 1.00 81.88 184 GLN A O 1
ATOM 1418 N N . ALA A 1 185 ? -5.572 13.009 5.730 1.00 85.38 185 ALA A N 1
ATOM 1419 C CA . ALA A 1 185 ? -5.297 12.272 6.964 1.00 85.38 185 ALA A CA 1
ATOM 1420 C C . ALA A 1 185 ? -3.997 11.457 6.854 1.00 85.38 185 ALA A C 1
ATOM 1422 O O . ALA A 1 185 ? -3.169 11.499 7.762 1.00 85.38 185 ALA A O 1
ATOM 1423 N N . ALA A 1 186 ? -3.768 10.801 5.711 1.00 79.38 186 ALA A N 1
ATOM 1424 C CA . ALA A 1 186 ? -2.533 10.070 5.436 1.00 79.38 186 ALA A CA 1
ATOM 1425 C C . ALA A 1 186 ? -1.294 10.981 5.425 1.00 79.38 186 ALA A C 1
ATOM 1427 O O . ALA A 1 186 ? -0.297 10.653 6.067 1.00 79.38 186 ALA A O 1
ATOM 1428 N N . LYS A 1 187 ? -1.356 12.140 4.751 1.00 80.19 187 LYS A N 1
ATOM 1429 C CA . LYS A 1 187 ? -0.263 13.131 4.756 1.00 80.19 187 LYS A CA 1
ATOM 1430 C C . LYS A 1 187 ? 0.066 13.599 6.172 1.00 80.19 187 LYS A C 1
ATOM 1432 O O . LYS A 1 187 ? 1.235 13.635 6.540 1.00 80.19 187 LYS A O 1
ATOM 1437 N N . ASN A 1 188 ? -0.959 13.901 6.968 1.00 90.31 188 ASN A N 1
ATOM 1438 C CA . ASN A 1 188 ? -0.795 14.331 8.356 1.00 90.31 188 ASN A CA 1
ATOM 1439 C C . ASN A 1 188 ? -0.164 13.226 9.220 1.00 90.31 188 ASN A C 1
ATOM 1441 O O . ASN A 1 188 ? 0.738 13.502 10.007 1.00 90.31 188 ASN A O 1
ATOM 1445 N N . ALA A 1 189 ? -0.608 11.975 9.057 1.00 91.75 189 ALA A N 1
ATOM 1446 C CA . ALA A 1 189 ? -0.085 10.835 9.805 1.00 91.75 189 ALA A CA 1
ATOM 1447 C C . ALA A 1 189 ? 1.396 10.578 9.501 1.00 91.75 189 ALA A C 1
ATOM 1449 O O . ALA A 1 189 ? 2.189 10.390 10.424 1.00 91.75 189 ALA A O 1
ATOM 1450 N N . LEU A 1 190 ? 1.769 10.603 8.216 1.00 85.00 190 LEU A N 1
ATOM 1451 C CA . LEU A 1 190 ? 3.155 10.433 7.780 1.00 85.00 190 LEU A CA 1
ATOM 1452 C C . LEU A 1 190 ? 4.033 11.568 8.292 1.00 85.00 190 LEU A C 1
ATOM 1454 O O . LEU A 1 190 ? 5.018 11.280 8.958 1.00 85.00 190 LEU A O 1
ATOM 1458 N N . ALA A 1 191 ? 3.629 12.826 8.096 1.00 87.12 191 ALA A N 1
ATOM 1459 C CA . ALA A 1 191 ? 4.383 13.976 8.588 1.00 87.12 191 ALA A CA 1
ATOM 1460 C C . ALA A 1 191 ? 4.594 13.918 10.112 1.00 87.12 191 ALA A C 1
ATOM 1462 O O . ALA A 1 191 ? 5.716 14.073 10.583 1.00 87.12 191 ALA A O 1
ATOM 1463 N N . SER A 1 192 ? 3.540 13.608 10.881 1.00 93.31 192 SER A N 1
ATOM 1464 C CA . SER A 1 192 ? 3.622 13.471 12.345 1.00 93.31 192 SER A CA 1
ATOM 1465 C C . SER A 1 192 ? 4.557 12.343 12.791 1.00 93.31 192 SER A C 1
ATOM 1467 O O . SER A 1 192 ? 5.206 12.438 13.835 1.00 93.31 192 SER A O 1
ATOM 1469 N N . CYS A 1 193 ? 4.612 11.256 12.024 1.00 92.25 193 CYS A N 1
ATOM 1470 C CA . CYS A 1 193 ? 5.505 10.143 12.301 1.00 92.25 193 CYS A CA 1
ATOM 1471 C C . CYS A 1 193 ? 6.953 10.486 11.922 1.00 92.25 193 CYS A C 1
ATOM 1473 O O . CYS A 1 193 ? 7.861 10.252 12.716 1.00 92.25 193 CYS A O 1
ATOM 1475 N N . GLU A 1 194 ? 7.169 11.061 10.738 1.00 89.00 194 GLU A N 1
ATOM 1476 C CA . GLU A 1 194 ? 8.485 11.409 10.189 1.00 89.00 194 GLU A CA 1
ATOM 1477 C C . GLU A 1 194 ? 9.169 12.511 10.996 1.00 89.00 194 GLU A C 1
ATOM 1479 O O . GLU A 1 194 ? 10.375 12.451 11.192 1.00 89.00 194 GLU A O 1
ATOM 1484 N N . GLU A 1 195 ? 8.418 13.455 11.565 1.00 91.38 195 GLU A N 1
ATOM 1485 C CA . GLU A 1 195 ? 8.960 14.456 12.494 1.00 91.38 195 GLU A CA 1
ATOM 1486 C C . GLU A 1 195 ? 9.645 13.809 13.711 1.00 91.38 195 GLU A C 1
ATOM 1488 O O . GLU A 1 195 ? 10.664 14.292 14.205 1.00 91.38 195 GLU A O 1
ATOM 1493 N N . LYS A 1 196 ? 9.108 12.680 14.185 1.00 88.44 196 LYS A N 1
ATOM 1494 C CA . LYS A 1 196 ? 9.638 11.930 15.334 1.00 88.44 196 LYS A CA 1
ATOM 1495 C C . LYS A 1 196 ? 10.631 10.849 14.919 1.00 88.44 196 LYS A C 1
ATOM 1497 O O . LYS A 1 196 ? 11.364 10.330 15.762 1.00 88.44 196 LYS A O 1
ATOM 1502 N N . SER A 1 197 ? 10.629 10.466 13.646 1.00 81.75 197 SER A N 1
ATOM 1503 C CA . SER A 1 197 ? 11.378 9.327 13.140 1.00 81.75 197 SER A CA 1
ATOM 1504 C C . SER A 1 197 ? 12.627 9.762 12.394 1.00 81.75 197 SER A C 1
ATOM 1506 O O . SER A 1 197 ? 12.588 10.571 11.481 1.00 81.75 197 SER A O 1
ATOM 1508 N N . LYS A 1 198 ? 13.759 9.120 12.691 1.00 79.81 198 LYS A N 1
ATOM 1509 C CA . LYS A 1 198 ? 14.954 9.188 11.829 1.00 79.81 198 LYS A CA 1
ATOM 1510 C C . LYS A 1 198 ? 14.840 8.260 10.608 1.00 79.81 198 LYS A C 1
ATOM 1512 O O . LYS A 1 198 ? 15.845 7.942 9.979 1.00 79.81 198 LYS A O 1
ATOM 1517 N N . THR A 1 199 ? 13.643 7.739 10.332 1.00 75.19 199 THR A N 1
ATOM 1518 C CA . THR A 1 199 ? 13.386 6.705 9.327 1.00 75.19 199 THR A CA 1
ATOM 1519 C C . THR A 1 199 ? 12.095 6.987 8.568 1.00 75.19 199 THR A C 1
ATOM 1521 O O . THR A 1 199 ? 11.242 7.736 9.031 1.00 75.19 199 THR A O 1
ATOM 1524 N N . ASN A 1 200 ? 11.934 6.335 7.416 1.00 78.06 200 ASN A N 1
ATOM 1525 C CA . ASN A 1 200 ? 10.715 6.442 6.620 1.00 78.06 200 ASN A CA 1
ATOM 1526 C C . ASN A 1 200 ? 9.524 5.817 7.361 1.00 78.06 200 ASN A C 1
ATOM 1528 O O . ASN A 1 200 ? 9.552 4.623 7.687 1.00 78.06 200 ASN A O 1
ATOM 1532 N N . CYS A 1 201 ? 8.467 6.601 7.559 1.00 82.50 201 CYS A N 1
ATOM 1533 C CA . CYS A 1 201 ? 7.217 6.124 8.133 1.00 82.50 201 CYS A CA 1
ATOM 1534 C C . CYS A 1 201 ? 6.301 5.489 7.089 1.00 82.50 201 CYS A C 1
ATOM 1536 O O . CYS A 1 201 ? 6.468 5.646 5.878 1.00 82.50 201 CYS A O 1
ATOM 1538 N N . ARG A 1 202 ? 5.336 4.704 7.568 1.00 80.19 202 ARG A N 1
ATOM 1539 C CA . ARG 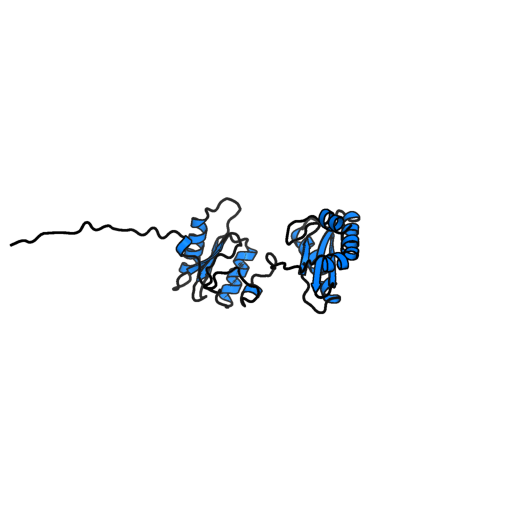A 1 202 ? 4.399 3.947 6.734 1.00 80.19 202 ARG A CA 1
ATOM 1540 C C . ARG A 1 202 ? 3.026 3.934 7.370 1.00 80.19 202 ARG A C 1
ATOM 1542 O O . ARG A 1 202 ? 2.922 3.865 8.589 1.00 80.19 202 ARG A O 1
ATOM 1549 N N . LEU A 1 203 ? 1.983 3.938 6.548 1.00 81.50 203 LEU A N 1
ATOM 1550 C CA . LEU A 1 203 ? 0.619 3.767 7.036 1.00 81.50 203 LEU A CA 1
ATOM 1551 C C . LEU A 1 203 ? 0.442 2.353 7.598 1.00 81.50 203 LEU A C 1
ATOM 1553 O O . LEU A 1 203 ? 0.933 1.385 7.016 1.00 81.50 203 LEU A O 1
ATOM 1557 N N . TRP A 1 204 ? -0.262 2.250 8.719 1.00 83.75 204 TRP A N 1
ATOM 1558 C CA . TRP A 1 204 ? -0.541 0.988 9.397 1.00 83.75 204 TRP A CA 1
ATOM 1559 C C . TRP A 1 204 ? -2.030 0.759 9.615 1.00 83.75 204 TRP A C 1
ATOM 1561 O O . TRP A 1 204 ? -2.513 -0.341 9.362 1.00 83.75 204 TRP A O 1
ATOM 1571 N N . ILE A 1 205 ? -2.762 1.796 10.026 1.00 86.94 205 ILE A N 1
ATOM 1572 C CA . ILE A 1 205 ? -4.214 1.737 10.208 1.00 86.94 205 ILE A CA 1
ATOM 1573 C C . ILE A 1 205 ? -4.854 2.768 9.292 1.00 86.94 205 ILE A C 1
ATOM 1575 O O . ILE A 1 205 ? -4.477 3.941 9.312 1.00 86.94 205 ILE A O 1
ATOM 1579 N N . ASP A 1 206 ? -5.829 2.316 8.511 1.00 87.81 206 ASP A N 1
ATOM 1580 C CA . ASP A 1 206 ? -6.692 3.146 7.684 1.00 87.81 206 ASP A CA 1
ATOM 1581 C C . ASP A 1 206 ? -8.065 3.236 8.361 1.00 87.81 206 ASP A C 1
ATOM 1583 O O . ASP A 1 206 ? -8.792 2.247 8.471 1.00 87.81 206 ASP A O 1
ATOM 1587 N N . HIS A 1 207 ? -8.400 4.413 8.884 1.00 93.38 207 HIS A N 1
ATOM 1588 C CA . HIS A 1 207 ? -9.556 4.643 9.749 1.00 93.38 207 HIS A CA 1
ATOM 1589 C C . HIS A 1 207 ? -9.565 3.729 10.987 1.00 93.38 207 HIS A C 1
ATOM 1591 O O . HIS A 1 207 ? -8.853 3.995 11.955 1.00 93.38 207 HIS A O 1
ATOM 1597 N N . ARG A 1 208 ? -10.342 2.644 10.968 1.00 93.38 208 ARG A N 1
ATOM 1598 C CA . ARG A 1 208 ? -10.464 1.670 12.067 1.00 93.38 208 ARG A CA 1
ATOM 1599 C C . ARG A 1 208 ? -10.009 0.272 11.657 1.00 93.38 208 ARG A C 1
ATOM 1601 O O . ARG A 1 208 ? -10.379 -0.700 12.304 1.00 93.38 208 ARG A O 1
ATOM 1608 N N . THR A 1 209 ? -9.230 0.159 10.586 1.00 84.88 209 THR A N 1
ATOM 1609 C CA . THR A 1 209 ? -8.832 -1.129 10.017 1.00 84.88 209 THR A CA 1
ATOM 1610 C C . THR A 1 209 ? -7.325 -1.179 9.823 1.00 84.88 209 THR A C 1
ATOM 1612 O O . THR A 1 209 ? -6.737 -0.304 9.186 1.00 84.88 209 THR A O 1
ATOM 1615 N N . VAL A 1 210 ? -6.686 -2.210 10.365 1.00 82.19 210 VAL A N 1
ATOM 1616 C CA . VAL A 1 210 ? -5.265 -2.491 10.150 1.00 82.19 210 VAL A CA 1
ATOM 1617 C C . VAL A 1 210 ? -5.062 -2.898 8.689 1.00 82.19 210 VAL A C 1
ATOM 1619 O O . VAL A 1 210 ? -5.690 -3.833 8.196 1.00 82.19 210 VAL A O 1
ATOM 1622 N N . ILE A 1 211 ? -4.177 -2.199 7.976 1.00 76.50 211 ILE A N 1
ATOM 1623 C CA . ILE A 1 211 ? -4.024 -2.329 6.517 1.00 76.50 211 ILE A CA 1
ATOM 1624 C C . ILE A 1 211 ? -3.494 -3.717 6.120 1.00 76.50 211 ILE A C 1
ATOM 1626 O O . ILE A 1 211 ? -3.841 -4.223 5.057 1.00 76.50 211 ILE A O 1
ATOM 1630 N N . SER A 1 212 ? -2.661 -4.348 6.954 1.00 69.25 212 SER A N 1
ATOM 1631 C CA . SER A 1 212 ? -1.999 -5.618 6.618 1.00 69.25 212 SER A CA 1
ATOM 1632 C C . SER A 1 212 ? -2.904 -6.844 6.681 1.00 69.25 212 SER A C 1
ATOM 1634 O O . SER A 1 212 ? -2.682 -7.788 5.928 1.00 69.25 212 SER A O 1
ATOM 1636 N N . ASN A 1 213 ? -3.868 -6.869 7.598 1.00 70.25 213 ASN A N 1
ATOM 1637 C CA . ASN A 1 213 ? -4.650 -8.068 7.907 1.00 70.25 213 ASN A CA 1
ATOM 1638 C C . ASN A 1 213 ? -6.155 -7.803 8.057 1.00 70.25 213 ASN A C 1
ATOM 1640 O O . ASN A 1 213 ? -6.910 -8.741 8.289 1.00 70.25 213 ASN A O 1
ATOM 1644 N N . GLY A 1 214 ? -6.601 -6.553 7.926 1.00 73.69 214 GLY A N 1
ATOM 1645 C CA . GLY A 1 214 ? -8.009 -6.189 8.053 1.00 73.69 214 GLY A CA 1
ATOM 1646 C C . GLY A 1 214 ? -8.553 -6.221 9.483 1.00 73.69 214 GLY A C 1
ATOM 1647 O O . GLY A 1 214 ? -9.742 -5.961 9.660 1.00 73.69 214 GLY A O 1
ATOM 1648 N N . VAL A 1 215 ? -7.721 -6.508 10.493 1.00 79.69 215 VAL A N 1
ATOM 1649 C CA . VAL A 1 215 ? -8.129 -6.521 11.907 1.00 79.69 215 VAL A CA 1
ATOM 1650 C C . VAL A 1 215 ? -8.658 -5.144 12.295 1.00 79.69 215 VAL A C 1
ATOM 1652 O O . VAL A 1 215 ? -8.107 -4.112 11.898 1.00 79.69 215 VAL A O 1
ATOM 1655 N N . SER A 1 216 ? -9.755 -5.116 13.049 1.00 91.06 216 SER A N 1
ATOM 1656 C CA . SER A 1 216 ? -10.325 -3.850 13.506 1.00 91.06 216 SER A CA 1
ATOM 1657 C C . SER A 1 216 ? -9.441 -3.198 14.574 1.00 91.06 216 SER A C 1
ATOM 1659 O O . SER A 1 216 ? -8.749 -3.875 15.331 1.00 91.06 216 SER A O 1
ATOM 1661 N N . LEU A 1 217 ? -9.473 -1.869 14.665 1.00 90.88 217 LEU A N 1
ATOM 1662 C CA . LEU A 1 217 ? -8.770 -1.130 15.715 1.00 90.88 217 LEU A CA 1
ATOM 1663 C C . LEU A 1 217 ? -9.215 -1.581 17.113 1.00 90.88 217 LEU A C 1
ATOM 1665 O O . LEU A 1 217 ? -8.387 -1.655 18.016 1.00 90.88 217 LEU A O 1
ATOM 1669 N N . ASP A 1 218 ? -10.498 -1.894 17.283 1.00 92.19 218 ASP A N 1
ATOM 1670 C CA . ASP A 1 218 ? -11.044 -2.325 18.569 1.00 92.19 218 ASP A CA 1
ATOM 1671 C C . ASP A 1 218 ? -10.514 -3.706 18.961 1.00 92.19 218 ASP A C 1
ATOM 1673 O O . ASP A 1 218 ? -9.999 -3.866 20.064 1.00 92.19 218 ASP A O 1
ATOM 1677 N N . GLU A 1 219 ? -10.527 -4.664 18.031 1.00 88.00 219 GLU A N 1
ATOM 1678 C CA . GLU A 1 219 ? -9.939 -5.995 18.226 1.00 88.00 219 GLU A CA 1
ATOM 1679 C C . GLU A 1 219 ? -8.434 -5.919 18.513 1.00 88.00 219 GLU A C 1
ATOM 1681 O O . GLU A 1 219 ? -7.948 -6.558 19.449 1.00 88.00 219 GLU A O 1
ATOM 1686 N N . LEU A 1 220 ? -7.701 -5.086 17.764 1.00 88.19 220 LEU A N 1
ATOM 1687 C CA . LEU A 1 220 ? -6.281 -4.848 18.005 1.00 88.19 220 LEU A CA 1
ATOM 1688 C C . LEU A 1 220 ? -6.053 -4.314 19.420 1.00 88.19 220 LEU A C 1
ATOM 1690 O O . LEU A 1 220 ? -5.215 -4.850 20.134 1.00 88.19 220 LEU A O 1
ATOM 1694 N N . VAL A 1 221 ? -6.779 -3.276 19.842 1.00 90.00 221 VAL A N 1
ATOM 1695 C CA . VAL A 1 221 ? -6.597 -2.681 21.174 1.00 90.00 221 VAL A CA 1
ATOM 1696 C C . VAL A 1 221 ? -6.978 -3.660 22.285 1.00 90.00 221 VAL A C 1
ATOM 1698 O O . VAL A 1 221 ? -6.234 -3.754 23.258 1.00 90.00 221 VAL A O 1
ATOM 1701 N N . SER A 1 222 ? -8.066 -4.419 22.132 1.00 90.25 222 SER A N 1
ATOM 1702 C CA . SER A 1 222 ? -8.472 -5.451 23.094 1.00 90.25 222 SER A CA 1
ATOM 1703 C C . SER A 1 222 ? -7.435 -6.565 23.228 1.00 90.25 222 SER A C 1
ATOM 1705 O O . SER A 1 222 ? -7.224 -7.060 24.326 1.00 90.25 222 SER A O 1
ATOM 1707 N N . SER A 1 223 ? -6.720 -6.918 22.155 1.00 86.56 223 SER A N 1
ATOM 1708 C CA . SER A 1 223 ? -5.625 -7.901 22.224 1.00 86.56 223 SER A CA 1
ATOM 1709 C C . SER A 1 223 ? -4.407 -7.435 23.040 1.00 86.56 223 SER A C 1
ATOM 1711 O O . SER A 1 223 ? -3.519 -8.235 23.335 1.00 86.56 223 SER A O 1
ATOM 1713 N N . LEU A 1 224 ? -4.342 -6.142 23.385 1.00 84.12 224 LEU A N 1
ATOM 1714 C CA . LEU A 1 224 ? -3.252 -5.549 24.161 1.00 84.12 224 LEU A CA 1
ATOM 1715 C C . LEU A 1 224 ? -3.582 -5.391 25.645 1.00 84.12 224 LEU A C 1
ATOM 1717 O O . LEU A 1 224 ? -2.697 -4.970 26.396 1.00 84.12 224 LEU A O 1
ATOM 1721 N N . GLU A 1 225 ? -4.831 -5.623 26.047 1.00 83.12 225 GLU A N 1
ATOM 1722 C CA . GLU A 1 225 ? -5.318 -5.592 27.435 1.00 83.12 225 GLU A CA 1
ATOM 1723 C C . GLU A 1 225 ? -5.061 -6.924 28.144 1.00 83.12 225 GLU A C 1
ATOM 1725 O O . GLU A 1 225 ? -4.583 -6.837 29.298 1.00 83.12 225 GLU A O 1
#

Secondary structure (DSSP, 8-state):
------------------GGGGB-BSPPP-SHHHHHHHHHHHHTTEEEEEEETTSS-EEEEE--TT---HHHHHHHHHHHHHHT-SS-EEEEEETTEE-PBPSS-S---TT-TTTTTS-SSS---------HHHHHHHHHHHHHHHHHHHH-TTEEEEEEE-STT-EEEEEEE--S-HHHHHHHHHHHHHHHHHHH-SS--EEEEETTEETTT--BHHHHHHTT-

Nearest PDB structures (foldseek):
  2d8b-assembly1_A  TM=1.836E-01  e=2.508E+00  Mus musculus
  2vfy-assembly1_A  TM=3.291E-01  e=9.869E+00  Homo sapiens
  6hj2-assembly1_A  TM=2.301E-01  e=5.635E+00  Homo sapiens
  8q9t-assembly1_A  TM=2.095E-01  e=5.997E+00  Saccharomyces cerevisiae

Radius of gyration: 24.59 Å; Cα contacts (8 Å, |Δi|>4): 372; chains: 1; bounding box: 33×76×78 Å

Mean predicted aligned error: 16.52 Å

Organism: NCBI:txid2729598

Foldseek 3Di:
DDDDDDDDPDDPCPDPPQLVVQAAEDDADDDPQVLVQLVCCVVQQWFWKKAFPVRQFIFTHDDDPPPDDQSVRQVRRQVRGVVRDPGGIGTQDGSNHGGHHYPPPDPDDPPRPCCVSNPPDADDPDPPVPPVVLLLLCLVVLVVQVVVCVVQVQKWKWKKEWPPSFIFMFIFGHDPPVVVRQVRRQVRRQVRRVVVDPGGMDTQDGRQAGSNPRDGSVNSSVVND

Solvent-accessible surface area (backbone atoms only — not comparable to full-atom values): 13000 Å² total; per-residue (Å²): 137,87,84,90,89,84,84,79,89,80,80,81,77,79,75,82,77,55,75,82,76,43,46,23,67,57,81,77,55,91,45,73,62,42,52,51,46,52,49,49,34,63,75,62,54,29,38,14,32,11,37,21,78,84,36,80,29,51,14,62,28,70,50,70,86,91,73,69,55,72,68,61,40,48,52,49,4,23,53,48,8,35,75,66,37,95,48,65,40,19,32,42,31,45,76,79,40,78,61,44,47,51,95,61,90,65,79,90,64,97,76,52,84,66,58,72,76,78,44,83,82,83,71,75,84,71,73,70,78,69,47,73,66,51,49,58,75,40,43,70,58,52,52,52,54,50,49,52,46,68,78,34,77,58,45,40,38,19,34,15,41,31,57,93,83,24,50,20,59,14,66,24,66,64,78,89,52,60,72,60,27,52,53,49,3,42,52,41,2,36,51,48,8,36,77,71,24,100,40,80,46,41,82,45,29,56,59,55,27,29,68,82,79,64,49,39,47,65,60,56,54,59,75,74,110